Protein AF-A0A6J1KUR9-F1 (afdb_monomer)

InterPro domains:
  IPR001362 Glycoside hydrolase, family 32 [SM00640] (1-277)
  IPR013148 Glycosyl hydrolase family 32, N-terminal [PF00251] (2-159)
  IPR023296 Glycosyl hydrolase, five-bladed beta-propeller domain superfamily [G3DSA:2.115.10.20] (1-172)
  IPR023296 Glycosyl hydrolase, five-bladed beta-propeller domain superfamily [SSF75005] (2-160)
  IPR050551 Plant Fructan Metabolism Enzymes [PTHR31953] (1-226)

Sequence (310 aa):
MAYLYRSRDFLNWTKVEQPLHSVSNTGMWECPDFYPVSHFGRFGLDKSVMGNWFKHVLKVSLEMTRYEYYTLGKYYPMTDKYVPDNTSTDGWSGLRYDYDNFYASKSFYDPMKKRRVLWGWTNESDSVQDDVSKGWAGIQAIPRTVWLDPNGKQLLQWPVMELNRLRQKIVMMLNQKLVKGQNVEIKGITAAQADVEVIFSFSNLDNAEAFDPSWVDAQAVCSITVGLRSAITKNFASGIGITLCSKRNSIPSTTLKLSMRTTTRSNSPVQAPNLKGTLLETPTIDKASELKTFIFPGFFSMVSPNLRAS

pLDDT: mean 79.21, std 24.4, range [23.36, 98.75]

Nearest PDB structures (foldseek):
  2qqu-assembly1_A  TM=9.489E-01  e=7.803E-23  Arabidopsis thaliana
  1st8-assembly1_A  TM=9.441E-01  e=1.126E-21  Cichorium intybus
  2aez-assembly1_A  TM=9.631E-01  e=2.270E-20  Cichorium intybus
  3ugf-assembly2_B  TM=9.678E-01  e=3.204E-18  Pachysandra terminalis
  3ugh-assembly2_B  TM=9.692E-01  e=5.908E-18  Pachysandra terminalis

Secondary structure (DSSP, 8-state):
-B--EE-SSSSS-EE-SS-SB--TT---EEEEEEEEEESSTT-B--TT--SSSEEEEEEEEETTTTEEEEEEEEEETTTTEEEE-TTS--STTSB-S-SSS-EEEEEEEETTTTEEEEEEEE--SS-HHHHHHHT---EEPPPEEEEE-TTSSSEEEEE-GGGGGG--S-----S--PPTT------SS-TTS----B----S-STTSEEPPTT--BHHHHHHHHHHTSTTT--SSTT-EEEEESPPTT-S--EEEEE--EE----SS-------BS---------S------B----------TT----

Organism: Cucurbita maxima (NCBI:txid3661)

Radius of gyration: 22.06 Å; Cα contacts (8 Å, |Δi|>4): 466; chains: 1; bounding box: 51×55×66 Å

Solvent-accessible surface area (backbone atoms only — not comparable to full-atom values): 19861 Å² total; per-residue (Å²): 79,43,81,35,70,49,57,93,78,85,75,62,72,47,74,47,93,63,48,33,42,74,66,82,98,49,65,54,56,38,55,69,41,74,39,45,33,31,73,60,68,70,37,30,42,56,74,82,70,81,82,82,75,51,39,28,38,50,32,34,20,27,64,80,78,69,42,33,34,37,31,45,24,47,70,39,81,93,74,53,38,55,45,64,37,95,84,29,47,86,59,98,75,26,50,51,92,53,95,63,82,40,32,69,45,51,71,48,61,40,78,91,77,39,26,23,40,36,40,28,38,24,71,73,90,76,51,75,66,52,32,64,72,74,68,57,79,60,48,72,50,81,47,22,36,41,25,39,35,86,86,70,76,50,76,43,75,42,67,41,74,72,61,63,74,72,64,72,89,84,80,85,86,76,91,76,84,78,55,94,93,64,81,83,86,86,72,95,70,56,77,68,67,65,87,71,80,58,75,70,81,72,98,71,67,88,69,40,48,73,58,60,82,84,57,46,42,44,65,58,53,53,51,52,49,70,74,72,42,80,84,72,64,92,58,76,77,82,42,55,73,51,78,39,76,60,50,89,99,53,86,63,58,48,74,52,65,52,76,72,63,40,78,83,85,60,104,56,97,69,70,75,66,75,43,42,58,96,71,78,81,71,74,88,73,85,64,97,70,81,63,78,67,64,68,65,92,68,75,66,82,72,81,64,96,77,73,71,87,125

Foldseek 3Di:
DAWDWDDPVVPDIDTDPDGQDDDPPQADWAQWDKAWFALDDLFGDARPDDDDRTWMKIKTQGPVVRFIAIFIFHADPVVSYTDGDPLADDHPLGDGPDPDQWGSKDWDADPVVRFIKIKTKGWDPDDPVVCVVLVHIIDIDQIWTWHADNVRNDIDIDHDPVVVVVDDDDDDDPPDDDDPPDDDDDPDDPQLFDFDWDFDADPDCPQAAADDLVQQEVVVVVVCCVPPVPPDDPGPAPFDWDWGPDDPPDDDIDTDGDGDHDYDDDPDPPDSNHRSDPDDPDPDDPDDDGPPTDGDPDNNNDPDSPPDPD

Structure (mmCIF, N/CA/C/O backbone):
data_AF-A0A6J1KUR9-F1
#
_entry.id   AF-A0A6J1KUR9-F1
#
loop_
_atom_site.group_PDB
_atom_site.id
_atom_site.type_symbol
_atom_site.label_atom_id
_atom_site.label_alt_id
_atom_site.label_comp_id
_atom_site.label_asym_id
_atom_site.label_entity_id
_atom_site.label_seq_id
_atom_site.pdbx_PDB_ins_code
_atom_site.Cartn_x
_atom_site.Cartn_y
_atom_site.Cartn_z
_atom_site.occupancy
_atom_site.B_iso_or_equiv
_atom_site.auth_seq_id
_atom_site.auth_comp_id
_atom_site.auth_asym_id
_atom_site.auth_atom_id
_atom_site.pdbx_PDB_model_num
ATOM 1 N N . MET A 1 1 ? 15.841 -9.100 -7.100 1.00 92.31 1 MET A N 1
ATOM 2 C CA . MET A 1 1 ? 16.107 -8.119 -8.185 1.00 92.31 1 MET A CA 1
ATOM 3 C C . MET A 1 1 ? 14.942 -8.079 -9.164 1.00 92.31 1 MET A C 1
ATOM 5 O O . MET A 1 1 ? 14.232 -9.073 -9.257 1.00 92.31 1 MET A O 1
ATOM 9 N N . ALA A 1 2 ? 14.761 -6.977 -9.898 1.00 96.50 2 ALA A N 1
ATOM 10 C CA . ALA A 1 2 ? 13.709 -6.818 -10.904 1.00 96.50 2 ALA A CA 1
ATOM 11 C C . ALA A 1 2 ? 14.272 -6.992 -12.326 1.00 96.50 2 ALA A C 1
ATOM 13 O O . ALA A 1 2 ? 14.821 -6.057 -12.910 1.00 96.50 2 ALA A O 1
ATOM 14 N N . TYR A 1 3 ? 14.146 -8.198 -12.884 1.00 97.12 3 TYR A N 1
ATOM 15 C CA . TYR A 1 3 ? 14.537 -8.462 -14.271 1.00 97.12 3 TYR A CA 1
ATOM 16 C C . TYR A 1 3 ? 13.622 -7.729 -15.253 1.00 97.12 3 TYR A C 1
ATOM 18 O O . TYR A 1 3 ? 12.406 -7.710 -15.073 1.00 97.12 3 TYR A O 1
ATOM 26 N N . LEU A 1 4 ? 14.214 -7.171 -16.308 1.00 97.44 4 LEU A N 1
ATOM 27 C CA . LEU A 1 4 ? 13.495 -6.471 -17.363 1.00 97.44 4 LEU A CA 1
ATOM 28 C C . LEU A 1 4 ? 13.556 -7.266 -18.669 1.00 97.44 4 LEU A C 1
ATOM 30 O O . LEU A 1 4 ? 14.598 -7.810 -19.034 1.00 97.44 4 LEU A O 1
ATOM 34 N N . TYR A 1 5 ? 12.430 -7.311 -19.372 1.00 97.44 5 TYR A N 1
ATOM 35 C CA . TYR A 1 5 ? 12.300 -7.913 -20.693 1.00 97.44 5 TYR A CA 1
ATOM 36 C C . TYR A 1 5 ? 11.640 -6.912 -21.637 1.00 97.44 5 TYR A C 1
ATOM 38 O O . TYR A 1 5 ? 10.801 -6.114 -21.219 1.00 97.44 5 TYR A O 1
ATOM 46 N N . ARG A 1 6 ? 12.007 -6.973 -22.917 1.00 96.06 6 ARG A N 1
ATOM 47 C CA . ARG A 1 6 ? 11.415 -6.160 -23.983 1.00 96.06 6 ARG A CA 1
ATOM 48 C C . ARG A 1 6 ? 10.783 -7.059 -25.033 1.00 96.06 6 ARG A C 1
ATOM 50 O O . ARG A 1 6 ? 11.320 -8.118 -25.348 1.00 96.06 6 ARG A O 1
ATOM 57 N N . SER A 1 7 ? 9.684 -6.592 -25.605 1.00 97.56 7 SER A N 1
ATOM 58 C CA . SER A 1 7 ? 9.017 -7.221 -26.738 1.00 97.56 7 SER A CA 1
ATOM 59 C C . SER A 1 7 ? 8.292 -6.159 -27.562 1.00 97.56 7 SER A C 1
ATOM 61 O O . SER A 1 7 ? 7.832 -5.158 -27.012 1.00 97.56 7 SER A O 1
ATOM 63 N N . ARG A 1 8 ? 8.213 -6.361 -28.882 1.00 97.88 8 ARG A N 1
ATOM 64 C CA . ARG A 1 8 ? 7.415 -5.519 -29.794 1.00 97.88 8 ARG A CA 1
ATOM 65 C C . ARG A 1 8 ? 6.051 -6.129 -30.120 1.00 97.88 8 ARG A C 1
ATOM 67 O O . ARG A 1 8 ? 5.174 -5.405 -30.574 1.00 97.88 8 ARG A O 1
ATOM 74 N N . ASP A 1 9 ? 5.893 -7.433 -29.910 1.00 97.75 9 ASP A N 1
ATOM 75 C CA . ASP A 1 9 ? 4.716 -8.223 -30.289 1.00 97.75 9 ASP A CA 1
ATOM 76 C C . ASP A 1 9 ? 4.032 -8.900 -29.089 1.00 97.75 9 ASP A C 1
ATOM 78 O O . ASP A 1 9 ? 2.993 -9.531 -29.252 1.00 97.75 9 ASP A O 1
ATOM 82 N N . PHE A 1 10 ? 4.599 -8.753 -27.885 1.00 97.81 10 PHE A N 1
ATOM 83 C CA . PHE A 1 10 ? 4.153 -9.387 -26.642 1.00 97.81 10 PHE A CA 1
ATOM 84 C C . PHE A 1 10 ? 4.288 -10.926 -26.628 1.00 97.81 10 PHE A C 1
ATOM 86 O O . PHE A 1 10 ? 3.853 -11.576 -25.676 1.00 97.81 10 PHE A O 1
ATOM 93 N N . LEU A 1 11 ? 4.943 -11.508 -27.641 1.00 97.81 11 LEU A N 1
ATOM 94 C CA . LEU A 1 11 ? 5.174 -12.948 -27.802 1.00 97.81 11 LEU A CA 1
ATOM 95 C C . LEU A 1 11 ? 6.657 -13.293 -27.651 1.00 97.81 11 LEU A C 1
ATOM 97 O O . LEU A 1 11 ? 7.019 -14.171 -26.870 1.00 97.81 11 LEU A O 1
ATOM 101 N N . ASN A 1 12 ? 7.520 -12.577 -28.371 1.00 98.19 12 ASN A N 1
ATOM 102 C CA . ASN A 1 12 ? 8.961 -12.779 -28.357 1.00 98.19 12 ASN A CA 1
ATOM 103 C C . ASN A 1 12 ? 9.603 -11.788 -27.387 1.00 98.19 12 ASN A C 1
ATOM 105 O O . ASN A 1 12 ? 9.568 -10.574 -27.611 1.00 98.19 12 ASN A O 1
ATOM 109 N N . TRP A 1 13 ? 10.184 -12.304 -26.304 1.00 98.44 13 TRP A N 1
ATOM 110 C CA . TRP A 1 13 ? 10.746 -11.500 -25.221 1.00 98.44 13 TRP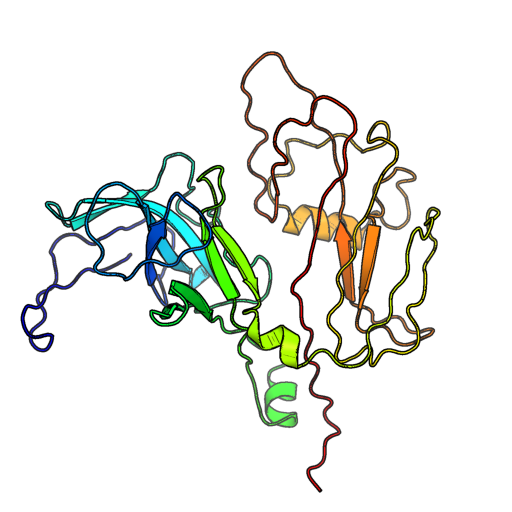 A CA 1
ATOM 111 C C . TRP A 1 13 ? 12.257 -11.668 -25.131 1.00 98.44 13 TRP A C 1
ATOM 113 O O . TRP A 1 13 ? 12.759 -12.770 -24.919 1.00 98.44 13 TRP A O 1
ATOM 123 N N . THR A 1 14 ? 12.982 -10.554 -25.207 1.00 98.19 14 THR A N 1
ATOM 124 C CA . THR A 1 14 ? 14.432 -10.526 -24.994 1.00 98.19 14 THR A CA 1
ATOM 125 C C . THR A 1 14 ? 14.726 -9.940 -23.624 1.00 98.19 14 THR A C 1
ATOM 127 O O . THR A 1 14 ? 14.267 -8.840 -23.296 1.00 98.19 14 THR A O 1
ATOM 130 N N . LYS A 1 15 ? 15.501 -10.669 -22.818 1.00 97.62 15 LYS A N 1
ATOM 131 C CA . LYS A 1 15 ? 15.981 -10.186 -21.522 1.00 97.62 15 LYS A CA 1
ATOM 132 C C . LYS A 1 15 ? 16.921 -8.997 -21.733 1.00 97.62 15 LYS A C 1
ATOM 134 O O . LYS A 1 15 ? 17.843 -9.077 -22.541 1.00 97.62 15 LYS A O 1
ATOM 139 N N . VAL A 1 16 ? 16.703 -7.914 -20.996 1.00 95.88 16 VAL A N 1
ATOM 140 C CA . VAL A 1 16 ? 17.644 -6.789 -20.940 1.00 95.88 16 VAL A CA 1
ATOM 141 C C . VAL A 1 16 ? 18.836 -7.193 -20.073 1.00 95.88 16 VAL A C 1
ATOM 143 O O . VAL A 1 16 ? 18.666 -7.854 -19.049 1.00 95.88 16 VAL A O 1
ATOM 146 N N . GLU A 1 17 ? 20.046 -6.824 -20.497 1.00 93.62 17 GLU A N 1
ATOM 147 C CA . GLU A 1 17 ? 21.286 -7.199 -19.806 1.00 93.62 17 GLU A CA 1
ATOM 148 C C . GLU A 1 17 ? 21.289 -6.730 -18.346 1.00 93.62 17 GLU A C 1
ATOM 150 O O . GLU A 1 17 ? 21.549 -7.515 -17.434 1.00 93.62 17 GLU A O 1
ATOM 155 N N . GLN A 1 18 ? 20.935 -5.463 -18.128 1.00 94.12 18 GLN A N 1
ATOM 156 C CA . GLN A 1 18 ? 20.817 -4.876 -16.801 1.00 94.12 18 GLN A CA 1
ATOM 157 C C . GLN A 1 18 ? 19.372 -4.990 -16.288 1.00 94.12 18 GLN A C 1
ATOM 159 O O . GLN A 1 18 ? 18.429 -4.744 -17.049 1.00 94.12 18 GLN A O 1
ATOM 164 N N . PRO A 1 19 ? 19.163 -5.356 -15.009 1.00 95.94 19 PRO A N 1
ATOM 165 C CA . PRO A 1 19 ? 17.837 -5.324 -14.406 1.00 95.94 19 PRO A CA 1
ATOM 166 C C . PRO A 1 19 ? 17.322 -3.882 -14.321 1.00 95.94 19 PRO A C 1
ATOM 168 O O . PRO A 1 19 ? 18.108 -2.939 -14.244 1.00 95.94 19 PRO A O 1
ATOM 171 N N . LEU A 1 20 ? 15.999 -3.717 -14.243 1.00 97.19 20 LEU A N 1
ATOM 172 C CA . LEU A 1 20 ? 15.383 -2.405 -14.011 1.00 97.19 20 LEU A CA 1
ATOM 173 C C . LEU A 1 20 ? 15.899 -1.784 -12.705 1.00 97.19 20 LEU A C 1
ATOM 175 O O . LEU A 1 20 ? 16.148 -0.579 -12.635 1.00 97.19 20 LEU A O 1
ATOM 179 N N . HIS A 1 21 ? 16.022 -2.627 -11.673 1.00 96.50 21 HIS A N 1
ATOM 180 C CA . HIS A 1 21 ? 16.542 -2.270 -10.359 1.00 96.50 21 HIS A CA 1
ATOM 181 C C . HIS A 1 21 ? 16.941 -3.507 -9.541 1.00 96.50 21 HIS A C 1
ATOM 183 O O . HIS A 1 21 ? 16.395 -4.604 -9.724 1.00 96.50 21 HIS A O 1
ATOM 189 N N . SER A 1 22 ? 17.871 -3.346 -8.600 1.00 94.88 22 SER A N 1
ATOM 190 C CA . SER A 1 22 ? 18.311 -4.422 -7.707 1.00 94.88 22 SER A CA 1
ATOM 191 C C . SER A 1 22 ? 18.944 -3.888 -6.428 1.00 94.88 22 SER A C 1
ATOM 193 O O . SER A 1 22 ? 19.681 -2.908 -6.477 1.00 94.88 22 SER A O 1
ATOM 195 N N . VAL A 1 23 ? 18.754 -4.612 -5.324 1.00 94.00 23 VAL A N 1
ATOM 196 C CA . VAL A 1 23 ? 19.415 -4.357 -4.037 1.00 94.00 23 VAL A CA 1
ATOM 197 C C . VAL A 1 23 ? 19.996 -5.664 -3.513 1.00 94.00 23 VAL A C 1
ATOM 199 O O . VAL A 1 23 ? 19.309 -6.690 -3.512 1.00 94.00 23 VAL A O 1
ATOM 202 N N . SER A 1 24 ? 21.254 -5.641 -3.075 1.00 93.06 24 SER A N 1
ATOM 203 C CA . SER A 1 24 ? 21.905 -6.798 -2.454 1.00 93.06 24 SER A CA 1
ATOM 204 C C . SER A 1 24 ? 21.268 -7.143 -1.103 1.00 93.06 24 SER A C 1
ATOM 206 O O . SER A 1 24 ? 20.607 -6.317 -0.483 1.00 93.06 24 SER A O 1
ATOM 208 N N . ASN A 1 25 ? 21.450 -8.381 -0.638 1.00 91.75 25 ASN A N 1
ATOM 209 C CA . ASN A 1 25 ? 21.022 -8.832 0.697 1.00 91.75 25 ASN A CA 1
ATOM 210 C C . ASN A 1 25 ? 19.512 -8.698 0.996 1.00 91.75 25 ASN A C 1
ATOM 212 O O . ASN A 1 25 ? 19.115 -8.649 2.154 1.00 91.75 25 ASN A O 1
ATOM 216 N N . THR A 1 26 ? 18.658 -8.656 -0.033 1.00 91.56 26 THR A N 1
ATOM 217 C CA . THR A 1 26 ? 17.190 -8.587 0.129 1.00 91.56 26 THR A CA 1
ATOM 218 C C . THR A 1 26 ? 16.465 -9.896 -0.191 1.00 91.56 26 THR A C 1
ATOM 220 O O . THR A 1 26 ? 15.244 -9.958 -0.067 1.00 91.56 26 THR A O 1
ATOM 223 N N . GLY A 1 27 ? 17.202 -10.943 -0.575 1.00 92.44 27 GLY A N 1
ATOM 224 C CA . GLY A 1 27 ? 16.636 -12.239 -0.946 1.00 92.44 27 GLY A CA 1
ATOM 225 C C . GLY A 1 27 ? 15.846 -12.204 -2.256 1.00 92.44 27 GLY A C 1
ATOM 226 O O . GLY A 1 27 ? 16.111 -11.393 -3.153 1.00 92.44 27 GLY A O 1
ATOM 227 N N . MET A 1 28 ? 14.882 -13.119 -2.379 1.00 94.94 28 MET A N 1
ATOM 228 C CA . MET A 1 28 ? 14.018 -13.209 -3.553 1.00 94.94 28 MET A CA 1
ATOM 229 C C . MET A 1 28 ? 12.993 -12.070 -3.571 1.00 94.94 28 MET A C 1
ATOM 231 O O . MET A 1 28 ? 12.376 -11.744 -2.556 1.00 94.94 28 MET A O 1
ATOM 235 N N . TRP A 1 29 ? 12.822 -11.466 -4.749 1.00 96.25 29 TRP A N 1
ATOM 236 C CA . TRP A 1 29 ? 11.786 -10.465 -4.998 1.00 96.25 29 TRP A CA 1
ATOM 237 C C . TRP A 1 29 ? 10.603 -11.148 -5.667 1.00 96.25 29 TRP A C 1
ATOM 239 O O . TRP A 1 29 ? 10.695 -11.578 -6.816 1.00 96.25 29 TRP A O 1
ATOM 249 N N . GLU A 1 30 ? 9.497 -11.224 -4.947 1.00 96.94 30 GLU A N 1
ATOM 250 C CA . GLU A 1 30 ? 8.235 -11.772 -5.413 1.00 96.94 30 GLU A CA 1
ATOM 251 C C . GLU A 1 30 ? 7.289 -10.654 -5.852 1.00 96.94 30 GLU A C 1
ATOM 253 O O . GLU A 1 30 ? 7.392 -9.501 -5.418 1.00 96.94 30 GLU A O 1
ATOM 258 N N . CYS A 1 31 ? 6.356 -11.009 -6.736 1.00 97.69 31 CYS A N 1
ATOM 259 C CA . CYS A 1 31 ? 5.244 -10.160 -7.164 1.00 97.69 31 CYS A CA 1
ATOM 260 C C . CYS A 1 31 ? 5.627 -8.687 -7.430 1.00 97.69 31 CYS A C 1
ATOM 262 O O . CYS A 1 31 ? 4.970 -7.795 -6.875 1.00 97.69 31 CYS A O 1
ATOM 264 N N . PRO A 1 32 ? 6.657 -8.401 -8.258 1.00 97.88 32 PRO A N 1
ATOM 265 C CA . PRO A 1 32 ? 7.027 -7.027 -8.549 1.00 97.88 32 PRO A CA 1
ATOM 266 C C . PRO A 1 32 ? 5.859 -6.285 -9.209 1.00 97.88 32 PRO A C 1
ATOM 268 O O . PRO A 1 32 ? 5.073 -6.856 -9.979 1.00 97.88 32 PRO A O 1
ATOM 271 N N . ASP A 1 33 ? 5.748 -4.998 -8.903 1.00 98.56 33 ASP A N 1
ATOM 272 C CA . ASP A 1 33 ? 4.856 -4.075 -9.591 1.00 98.56 33 ASP A CA 1
ATOM 273 C C . ASP A 1 33 ? 5.583 -2.756 -9.841 1.00 98.56 33 ASP A C 1
ATOM 275 O O . ASP A 1 33 ? 6.292 -2.243 -8.975 1.00 98.56 33 ASP A O 1
ATOM 279 N N . PHE A 1 34 ? 5.419 -2.228 -11.047 1.00 98.31 34 PHE A N 1
ATOM 280 C CA . PHE A 1 34 ? 6.066 -1.004 -11.489 1.00 98.31 34 PHE A CA 1
ATOM 281 C C . PHE A 1 34 ? 5.047 -0.127 -12.198 1.00 98.31 34 PHE A C 1
ATOM 283 O O . PHE A 1 34 ? 4.386 -0.580 -13.141 1.00 98.31 34 PHE A O 1
ATOM 290 N N . TYR A 1 35 ? 4.863 1.097 -11.710 1.00 98.19 35 TYR A N 1
ATOM 291 C CA . TYR A 1 35 ? 3.845 1.989 -12.249 1.00 98.19 35 TYR A CA 1
ATOM 292 C C . TYR A 1 35 ? 4.075 3.468 -11.911 1.00 98.19 35 TYR A C 1
ATOM 294 O O . TYR A 1 35 ? 4.709 3.782 -10.906 1.00 98.19 35 TYR A O 1
ATOM 302 N N . PRO A 1 36 ? 3.510 4.390 -12.705 1.00 97.88 36 PRO A N 1
ATOM 303 C CA . PRO A 1 36 ? 3.589 5.821 -12.443 1.00 97.88 36 PRO A CA 1
ATOM 304 C C . PRO A 1 36 ? 2.507 6.321 -11.469 1.00 97.88 36 PRO A C 1
ATOM 306 O O . PRO A 1 36 ? 1.389 5.797 -11.422 1.00 97.88 36 PRO A O 1
ATOM 309 N N . VAL A 1 37 ? 2.829 7.381 -10.722 1.00 97.38 37 VAL A N 1
ATOM 310 C CA . VAL A 1 37 ? 1.923 8.114 -9.820 1.00 97.38 37 VAL A CA 1
ATOM 311 C C . VAL A 1 37 ? 2.017 9.622 -10.038 1.00 97.38 37 VAL A C 1
ATOM 313 O O . VAL A 1 37 ? 3.106 10.196 -10.080 1.00 97.38 37 VAL A O 1
ATOM 316 N N . SER A 1 38 ? 0.858 10.267 -10.170 1.00 95.19 38 SER A N 1
ATOM 317 C CA . SER A 1 38 ? 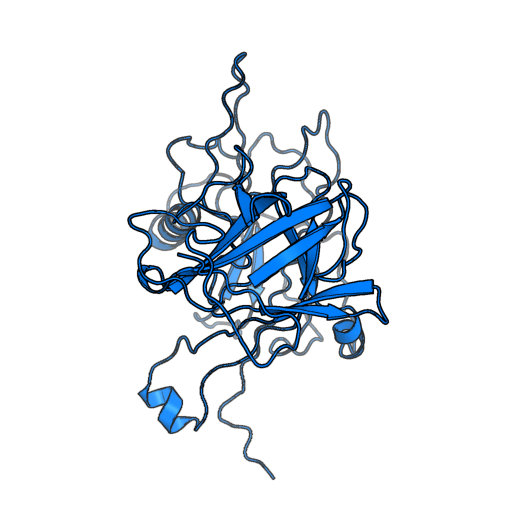0.749 11.714 -10.381 1.00 95.19 38 SER A CA 1
ATOM 318 C C . SER A 1 38 ? 1.253 12.498 -9.169 1.00 95.19 38 SER A C 1
ATOM 320 O O . SER A 1 38 ? 0.980 12.117 -8.033 1.00 95.19 38 SER A O 1
ATOM 322 N N . HIS A 1 39 ? 1.913 13.636 -9.405 1.00 92.44 39 HIS A N 1
ATOM 323 C CA . HIS A 1 39 ? 2.199 14.621 -8.352 1.00 92.44 39 HIS A CA 1
ATOM 324 C C . HIS A 1 39 ? 0.952 15.352 -7.845 1.00 92.44 39 HIS A C 1
ATOM 326 O O . HIS A 1 39 ? 0.987 15.973 -6.786 1.00 92.44 39 HIS A O 1
ATOM 332 N N . PHE A 1 40 ? -0.143 15.295 -8.603 1.00 86.50 40 PHE A N 1
ATOM 333 C CA . PHE A 1 40 ? -1.341 16.078 -8.346 1.00 86.50 40 PHE A CA 1
ATOM 334 C C . PHE A 1 40 ? -2.571 15.191 -8.193 1.00 86.50 40 PHE A C 1
ATOM 336 O O . PHE A 1 40 ? -2.868 14.343 -9.044 1.00 86.50 40 PHE A O 1
ATOM 343 N N . GLY A 1 41 ? -3.335 15.468 -7.137 1.00 87.94 41 GLY A N 1
ATOM 344 C CA . GLY A 1 41 ? -4.633 14.856 -6.883 1.00 87.94 41 GLY A CA 1
ATOM 345 C C . GLY A 1 41 ? -4.560 13.369 -6.535 1.00 87.94 41 GLY A C 1
ATOM 346 O O . GLY A 1 41 ? -3.530 12.843 -6.127 1.00 87.94 41 GLY A O 1
ATOM 347 N N . ARG A 1 42 ? -5.702 12.691 -6.684 1.00 92.38 42 ARG A N 1
ATOM 348 C CA . ARG A 1 42 ? -5.871 11.258 -6.378 1.00 92.38 42 ARG A CA 1
ATOM 349 C C . ARG A 1 42 ? -5.971 10.395 -7.640 1.00 92.38 42 ARG A C 1
ATOM 351 O O . ARG A 1 42 ? -6.534 9.304 -7.609 1.00 92.38 42 ARG A O 1
ATOM 358 N N . PHE A 1 43 ? -5.492 10.922 -8.765 1.00 91.25 43 PHE A N 1
ATOM 359 C CA . PHE A 1 43 ? -5.633 10.275 -10.062 1.00 91.25 43 PHE A CA 1
ATOM 360 C C . PHE A 1 43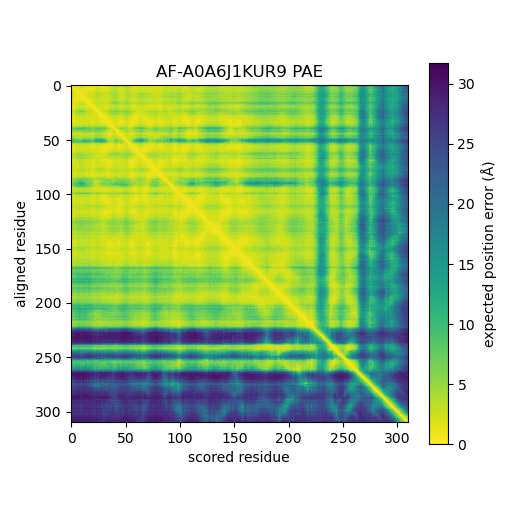 ? -4.607 9.158 -10.227 1.00 91.25 43 PHE A C 1
ATOM 362 O O . PHE A 1 43 ? -3.416 9.328 -9.959 1.00 91.25 43 PHE A O 1
ATOM 369 N N . GLY A 1 44 ? -5.085 8.018 -10.711 1.00 95.19 44 GLY A N 1
ATOM 370 C CA . GLY A 1 44 ? -4.229 6.962 -11.223 1.00 95.19 44 GLY A CA 1
ATOM 371 C C . GLY A 1 44 ? -3.730 7.323 -12.613 1.00 95.19 44 GLY A C 1
ATOM 372 O O . GLY A 1 44 ? -4.391 8.051 -13.352 1.00 95.19 44 GLY A O 1
ATOM 373 N N . LEU A 1 45 ? -2.574 6.780 -12.968 1.00 96.81 45 LEU A N 1
ATOM 374 C CA . LEU A 1 45 ? -2.006 6.897 -14.301 1.00 96.81 45 LEU A CA 1
ATOM 375 C C . LEU A 1 45 ? -1.887 5.510 -14.931 1.00 96.81 45 LEU A C 1
ATOM 377 O O . LEU A 1 45 ? -1.607 4.527 -14.230 1.00 96.81 45 LEU A O 1
ATOM 381 N N . ASP A 1 46 ? -2.081 5.448 -16.247 1.00 96.62 46 ASP A N 1
ATOM 382 C CA . ASP A 1 46 ? -1.781 4.253 -17.030 1.00 96.62 46 ASP A CA 1
ATOM 383 C C . ASP A 1 46 ? -0.280 3.924 -16.953 1.00 96.62 46 ASP A C 1
ATOM 385 O O . ASP A 1 46 ? 0.548 4.825 -16.813 1.00 96.62 46 ASP A O 1
ATOM 389 N N . LYS A 1 47 ? 0.089 2.639 -17.029 1.00 94.31 47 LYS A N 1
ATOM 390 C CA . LYS A 1 47 ? 1.499 2.224 -16.946 1.00 94.31 47 LYS A CA 1
ATOM 391 C C . LYS A 1 47 ? 2.338 2.732 -18.121 1.00 94.31 47 LYS A C 1
ATOM 393 O O . LYS A 1 47 ? 3.544 2.869 -17.955 1.00 94.31 47 LYS A O 1
ATOM 398 N N . SER A 1 48 ? 1.726 3.021 -19.269 1.00 93.00 48 SER A N 1
ATOM 399 C CA . SER A 1 48 ? 2.415 3.500 -20.467 1.00 93.00 48 SER A CA 1
ATOM 400 C C . SER A 1 48 ? 2.508 5.024 -20.560 1.00 93.00 48 SER A C 1
ATOM 402 O O . SER A 1 48 ? 2.890 5.536 -21.614 1.00 93.00 48 SER A O 1
ATOM 404 N N . VAL A 1 49 ? 2.111 5.777 -19.522 1.00 93.25 49 VAL A N 1
ATOM 405 C CA . VAL A 1 49 ? 2.222 7.239 -19.577 1.00 93.25 49 VAL A CA 1
ATOM 406 C C . VAL A 1 49 ? 3.692 7.652 -19.686 1.00 93.25 49 VAL A C 1
ATOM 408 O O . VAL A 1 49 ? 4.565 7.112 -19.011 1.00 93.25 49 VAL A O 1
ATOM 411 N N . MET A 1 50 ? 3.962 8.629 -20.546 1.00 83.38 50 MET A N 1
ATOM 412 C CA . MET A 1 50 ? 5.297 9.176 -20.771 1.00 83.38 50 MET A CA 1
ATOM 413 C C . MET A 1 50 ? 5.316 10.652 -20.380 1.00 83.38 50 MET A C 1
ATOM 415 O O . MET A 1 50 ? 4.326 11.363 -20.554 1.00 83.38 50 MET A O 1
ATOM 419 N N . GLY A 1 51 ? 6.441 11.122 -19.845 1.00 83.50 51 GLY A N 1
ATOM 420 C CA . GLY A 1 51 ? 6.621 12.510 -19.427 1.00 83.50 51 GLY A CA 1
ATOM 421 C C . GLY A 1 51 ? 7.381 12.637 -18.111 1.00 83.50 51 GLY A C 1
ATOM 422 O O . GLY A 1 51 ? 7.916 11.664 -17.590 1.00 83.50 51 GLY A O 1
ATOM 423 N N . ASN A 1 52 ? 7.423 13.862 -17.582 1.00 78.69 52 ASN A N 1
ATOM 424 C CA . ASN A 1 52 ? 8.226 14.210 -16.404 1.00 78.69 52 ASN A CA 1
ATOM 425 C C . ASN A 1 52 ? 7.391 14.648 -15.186 1.00 78.69 52 ASN A C 1
ATOM 427 O O . ASN A 1 52 ? 7.960 15.007 -14.162 1.00 78.69 52 ASN A O 1
ATOM 431 N N . TRP A 1 53 ? 6.058 14.639 -15.285 1.00 85.19 53 TRP A N 1
ATOM 432 C CA . TRP A 1 53 ? 5.144 15.195 -14.272 1.00 85.19 53 TRP A CA 1
ATOM 433 C C . TRP A 1 53 ? 4.599 14.147 -13.286 1.00 85.19 53 TRP A C 1
ATOM 435 O O . TRP A 1 53 ? 3.521 14.316 -12.715 1.00 85.19 53 TRP A O 1
ATOM 445 N N . PHE A 1 54 ? 5.327 13.049 -13.093 1.00 93.25 54 PHE A N 1
ATOM 446 C CA . PHE A 1 54 ? 4.954 11.940 -12.217 1.00 93.25 54 PHE A CA 1
ATOM 447 C C . PHE A 1 54 ? 6.196 11.236 -11.659 1.00 93.25 54 PHE A C 1
ATOM 449 O O . PHE A 1 54 ? 7.277 11.291 -12.250 1.00 93.25 54 PHE A O 1
ATOM 456 N N . LYS A 1 55 ? 6.022 10.535 -10.535 1.00 95.88 55 LYS A N 1
ATOM 457 C CA . LYS A 1 55 ? 7.012 9.583 -10.009 1.00 95.88 55 LYS A CA 1
ATOM 458 C C . LYS A 1 55 ? 6.678 8.171 -10.463 1.00 95.88 55 LYS A C 1
ATOM 460 O O . LYS A 1 55 ? 5.581 7.910 -10.949 1.00 95.88 55 LYS A O 1
ATOM 465 N N . HIS A 1 56 ? 7.618 7.259 -10.273 1.00 97.81 56 HIS A N 1
ATOM 466 C CA . HIS A 1 56 ? 7.399 5.828 -10.414 1.00 97.81 56 HIS A CA 1
ATOM 467 C C . HIS A 1 56 ? 7.445 5.165 -9.049 1.00 97.81 56 HIS A C 1
ATOM 469 O O . HIS A 1 56 ? 8.207 5.568 -8.172 1.00 97.81 56 HIS A O 1
ATOM 475 N N . VAL A 1 57 ? 6.621 4.140 -8.905 1.00 98.19 57 VAL A N 1
ATOM 476 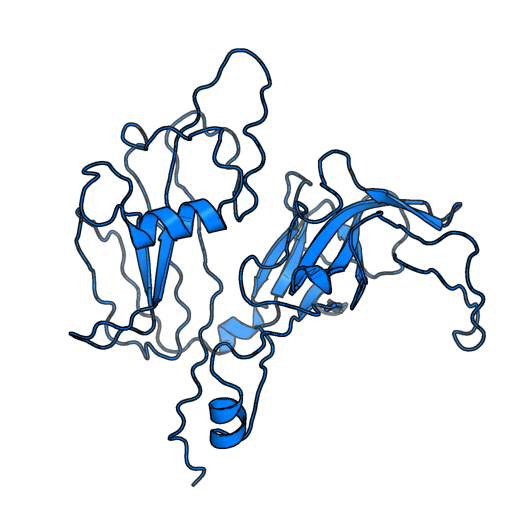C CA . VAL A 1 57 ? 6.612 3.230 -7.775 1.00 98.19 57 VAL A CA 1
ATOM 477 C C . VAL A 1 57 ? 7.226 1.928 -8.246 1.00 98.19 57 VAL A C 1
ATOM 479 O O . VAL A 1 57 ? 6.761 1.361 -9.237 1.00 98.19 57 VAL A O 1
ATOM 482 N N . LEU A 1 58 ? 8.232 1.442 -7.527 1.00 98.00 58 LEU A N 1
ATOM 483 C CA . LEU A 1 58 ? 8.687 0.063 -7.635 1.00 98.00 58 LEU A CA 1
ATOM 484 C C . LEU A 1 58 ? 8.323 -0.657 -6.344 1.00 98.00 58 LEU A C 1
ATOM 486 O O . LEU A 1 58 ? 8.884 -0.357 -5.292 1.00 98.00 58 LEU A O 1
ATOM 490 N N . LYS A 1 59 ? 7.392 -1.603 -6.433 1.00 98.00 59 LYS A N 1
ATOM 491 C CA . LYS A 1 59 ? 6.980 -2.457 -5.321 1.00 98.00 59 LYS A CA 1
ATOM 492 C C . LYS A 1 59 ? 7.487 -3.876 -5.512 1.00 98.00 59 LYS A C 1
ATOM 494 O O . LYS A 1 59 ? 7.453 -4.404 -6.622 1.00 98.00 59 LYS A O 1
ATOM 499 N N . VAL A 1 60 ? 7.885 -4.505 -4.411 1.00 96.94 60 VAL A N 1
ATOM 500 C CA . VAL A 1 60 ? 8.280 -5.912 -4.326 1.00 96.94 60 VAL A CA 1
ATOM 501 C C . VAL A 1 60 ? 7.752 -6.539 -3.040 1.00 96.94 60 VAL A C 1
ATOM 503 O O . VAL A 1 60 ? 7.633 -5.875 -2.012 1.00 96.94 60 VAL A O 1
ATOM 506 N N . SER A 1 61 ? 7.430 -7.824 -3.090 1.00 96.50 61 SER A N 1
ATOM 507 C CA . SER A 1 61 ? 7.217 -8.652 -1.903 1.00 96.50 61 SER A CA 1
ATOM 508 C C . SER A 1 61 ? 8.527 -9.375 -1.602 1.00 96.50 61 SER A C 1
ATOM 510 O O . SER A 1 61 ? 9.092 -10.006 -2.491 1.00 96.50 61 SER A O 1
ATOM 512 N N . LEU A 1 62 ? 9.070 -9.224 -0.394 1.00 93.44 62 LEU A N 1
ATOM 513 C CA . LEU A 1 62 ? 10.337 -9.860 -0.032 1.00 93.44 62 LEU A CA 1
ATOM 514 C C . LEU A 1 62 ? 10.051 -11.186 0.659 1.00 93.44 62 LEU A C 1
ATOM 516 O O . LEU A 1 62 ? 9.378 -11.222 1.691 1.00 93.44 62 LEU A O 1
ATOM 520 N N . GLU A 1 63 ? 10.551 -12.272 0.079 1.00 91.25 63 GLU A N 1
ATOM 521 C CA . GLU A 1 63 ? 10.345 -13.637 0.582 1.00 91.25 63 GLU A CA 1
ATOM 522 C C . GLU A 1 63 ? 10.865 -13.766 2.023 1.00 91.25 63 GLU A C 1
ATOM 524 O O . GLU A 1 63 ? 10.144 -14.227 2.904 1.00 91.25 63 GLU A O 1
ATOM 529 N N . MET A 1 64 ? 12.062 -13.232 2.288 1.00 90.31 64 MET A N 1
ATOM 530 C CA . MET A 1 64 ? 12.745 -13.370 3.577 1.00 90.31 64 MET A CA 1
ATOM 531 C C . MET A 1 64 ? 12.008 -12.727 4.753 1.00 90.31 64 MET A C 1
ATOM 533 O O . MET A 1 64 ? 12.071 -13.238 5.867 1.00 90.31 64 MET A O 1
ATOM 537 N N . THR A 1 65 ? 11.365 -11.576 4.540 1.00 90.38 65 THR A N 1
ATOM 538 C CA . THR A 1 65 ? 10.699 -10.843 5.629 1.00 90.38 65 THR A CA 1
ATOM 539 C C . THR A 1 65 ? 9.199 -11.087 5.674 1.00 90.38 65 THR A C 1
ATOM 541 O O . THR A 1 65 ? 8.566 -10.683 6.644 1.00 90.38 65 THR A O 1
ATOM 544 N N . ARG A 1 66 ? 8.627 -11.710 4.632 1.00 91.88 66 ARG A N 1
ATOM 545 C CA . ARG A 1 66 ? 7.175 -11.870 4.448 1.00 91.88 66 ARG A CA 1
ATOM 546 C C . ARG A 1 66 ? 6.400 -10.549 4.509 1.00 91.88 66 ARG A C 1
ATOM 548 O O . ARG A 1 66 ? 5.204 -10.535 4.766 1.00 91.88 66 ARG A O 1
ATOM 555 N N . TYR A 1 67 ? 7.074 -9.447 4.182 1.00 92.75 67 TYR A N 1
ATOM 556 C CA . TYR A 1 67 ? 6.466 -8.137 3.983 1.00 92.75 67 TYR A CA 1
ATOM 557 C C . TYR A 1 67 ? 6.672 -7.647 2.557 1.00 92.75 67 TYR A C 1
ATOM 559 O O . TYR A 1 67 ? 7.540 -8.108 1.810 1.00 92.75 67 TYR A O 1
ATOM 567 N N . GLU A 1 68 ? 5.886 -6.649 2.193 1.00 93.25 68 GLU A N 1
ATOM 568 C CA . GLU A 1 68 ? 6.024 -5.946 0.935 1.00 93.25 68 GLU A CA 1
ATOM 569 C C . GLU A 1 68 ? 6.462 -4.508 1.127 1.00 93.25 68 GLU A C 1
ATOM 571 O O . GLU A 1 68 ? 6.047 -3.818 2.056 1.00 93.25 68 GLU A O 1
ATOM 576 N N . TYR A 1 69 ? 7.313 -4.072 0.209 1.00 95.75 69 TYR A N 1
ATOM 577 C CA . TYR A 1 69 ? 7.955 -2.777 0.254 1.00 95.75 69 TYR A CA 1
ATOM 578 C C . TYR A 1 69 ? 7.804 -2.098 -1.086 1.00 95.75 69 TYR A C 1
ATOM 580 O O . TYR A 1 69 ? 7.828 -2.749 -2.133 1.00 95.75 69 TYR A O 1
ATOM 588 N N . TYR A 1 70 ? 7.706 -0.782 -1.056 1.00 97.31 70 TYR A N 1
ATOM 589 C CA . TYR A 1 70 ? 7.810 0.021 -2.252 1.00 97.31 70 TYR A CA 1
ATOM 590 C C . TYR A 1 70 ? 8.810 1.148 -2.057 1.00 97.31 70 TYR A C 1
ATOM 592 O O . TYR A 1 70 ? 9.035 1.640 -0.950 1.00 97.31 70 TYR A O 1
ATOM 600 N N . THR A 1 71 ? 9.384 1.570 -3.175 1.00 97.69 71 THR A N 1
ATOM 601 C CA . THR A 1 71 ? 10.119 2.821 -3.264 1.00 97.69 71 THR A CA 1
ATOM 602 C C . THR A 1 71 ? 9.443 3.766 -4.241 1.00 97.69 71 THR A C 1
ATOM 604 O O . THR A 1 71 ? 8.733 3.337 -5.155 1.00 97.69 71 THR A O 1
ATOM 607 N N . LEU A 1 72 ? 9.658 5.060 -4.021 1.00 97.56 72 LEU A N 1
ATOM 608 C CA . LEU A 1 72 ? 9.336 6.120 -4.967 1.00 97.56 72 LEU A CA 1
ATOM 609 C C . LEU A 1 72 ? 10.615 6.563 -5.662 1.00 97.56 72 LEU A C 1
ATOM 611 O O . LEU A 1 72 ? 11.660 6.647 -5.022 1.00 97.56 72 LEU A O 1
ATOM 615 N N . GLY A 1 73 ? 10.531 6.864 -6.952 1.00 96.44 73 GLY A N 1
ATOM 616 C CA . GLY A 1 73 ? 11.695 7.287 -7.713 1.00 96.44 73 GLY A CA 1
ATOM 617 C C . GLY A 1 73 ? 11.374 7.720 -9.130 1.00 96.44 73 GLY A C 1
ATOM 618 O O . GLY A 1 73 ? 10.221 7.967 -9.499 1.00 96.44 73 GLY A O 1
ATOM 619 N N . LYS A 1 74 ? 12.417 7.784 -9.955 1.00 96.12 74 LYS A N 1
ATOM 620 C CA . LYS A 1 74 ? 12.325 8.172 -11.361 1.00 96.12 74 LYS A CA 1
ATOM 621 C C . LYS A 1 74 ? 12.784 7.042 -12.270 1.00 96.12 74 LYS A C 1
ATOM 623 O O . LYS A 1 74 ? 13.828 6.431 -12.055 1.00 96.12 74 LYS A O 1
ATOM 628 N N . TYR A 1 75 ? 11.998 6.794 -13.308 1.00 95.88 75 TYR A N 1
ATOM 629 C CA . TYR A 1 75 ? 12.356 5.915 -14.412 1.00 95.88 75 TYR A CA 1
ATOM 630 C C . TYR A 1 75 ? 12.954 6.729 -15.555 1.00 95.88 75 TYR A C 1
ATOM 632 O O . TYR A 1 75 ? 12.465 7.815 -15.874 1.00 95.88 75 TYR A O 1
ATOM 640 N N . TYR A 1 76 ? 13.994 6.189 -16.180 1.00 93.88 76 TYR A N 1
ATOM 641 C CA . TYR A 1 76 ? 14.669 6.769 -17.332 1.00 93.88 76 TYR A CA 1
ATOM 642 C C . TYR A 1 76 ? 14.513 5.823 -18.530 1.00 93.88 76 TYR A C 1
ATOM 644 O O . TYR A 1 76 ? 15.317 4.902 -18.674 1.00 93.88 76 TYR A O 1
ATOM 652 N N . PRO A 1 77 ? 13.514 6.040 -19.409 1.00 91.25 77 PRO A N 1
ATOM 653 C CA . PRO A 1 77 ? 13.208 5.120 -20.511 1.00 91.25 77 PRO A CA 1
ATOM 654 C C . PRO A 1 77 ? 14.372 4.907 -21.489 1.00 91.25 77 PRO A C 1
ATOM 656 O O . PRO A 1 77 ? 14.533 3.833 -22.052 1.00 91.25 77 PRO A O 1
ATOM 659 N N . MET A 1 78 ? 15.225 5.919 -21.670 1.00 91.00 78 MET A N 1
ATOM 660 C CA . MET A 1 78 ? 16.368 5.860 -22.591 1.00 91.00 78 MET A CA 1
ATOM 661 C C . MET A 1 78 ? 17.449 4.877 -22.129 1.00 91.00 78 MET A C 1
ATOM 663 O O . MET A 1 78 ? 18.178 4.338 -22.955 1.00 91.00 78 MET A O 1
ATOM 667 N N . THR A 1 79 ? 17.562 4.651 -20.819 1.00 92.69 79 THR A N 1
ATOM 668 C CA . THR A 1 79 ? 18.566 3.763 -20.216 1.00 92.69 79 THR A CA 1
ATOM 669 C C . THR A 1 79 ? 17.948 2.562 -19.509 1.00 92.69 79 THR A C 1
ATOM 671 O O . THR A 1 79 ? 18.681 1.753 -18.950 1.00 92.69 79 THR A O 1
ATOM 674 N N . ASP A 1 80 ? 16.618 2.440 -19.523 1.00 93.31 80 ASP A N 1
ATOM 675 C CA . ASP A 1 80 ? 15.855 1.412 -18.812 1.00 93.31 80 ASP A CA 1
ATOM 676 C C . ASP A 1 80 ? 16.198 1.273 -17.326 1.00 93.31 80 ASP A C 1
ATOM 678 O O . ASP A 1 80 ? 16.165 0.192 -16.741 1.00 93.31 80 ASP A O 1
ATOM 682 N N . LYS A 1 81 ? 16.492 2.410 -16.693 1.00 94.50 81 LYS A N 1
ATOM 683 C CA . LYS A 1 81 ? 16.923 2.453 -15.300 1.00 94.50 81 LYS A CA 1
ATOM 684 C C . LYS A 1 81 ? 15.875 3.104 -14.417 1.00 94.50 81 LYS A C 1
ATOM 686 O O . LYS A 1 81 ? 15.410 4.208 -14.706 1.00 94.50 81 LYS A O 1
ATOM 691 N N . TYR A 1 82 ? 15.552 2.453 -13.307 1.00 96.44 82 TYR A N 1
ATOM 692 C CA . TYR A 1 82 ? 14.840 3.074 -12.199 1.00 96.44 82 TYR A CA 1
ATOM 693 C C . TYR A 1 82 ? 15.835 3.520 -11.123 1.00 96.44 82 TYR A C 1
ATOM 695 O O . TYR A 1 82 ? 16.790 2.815 -10.807 1.00 96.44 82 TYR A O 1
ATOM 703 N N . VAL A 1 83 ? 15.629 4.720 -10.586 1.00 96.62 83 VAL A N 1
ATOM 704 C CA . VAL A 1 83 ? 16.445 5.294 -9.513 1.00 96.62 83 VAL A CA 1
ATOM 705 C C . VAL A 1 83 ? 15.501 5.730 -8.390 1.00 96.62 83 VAL A C 1
ATOM 707 O O . VAL A 1 83 ? 14.733 6.673 -8.614 1.00 96.62 83 VAL A O 1
ATOM 710 N N . PRO A 1 84 ? 15.527 5.065 -7.218 1.00 96.88 84 PRO A N 1
ATOM 711 C CA . PRO A 1 84 ? 14.794 5.508 -6.036 1.00 96.88 84 PRO A CA 1
ATOM 712 C C . PRO A 1 84 ? 15.195 6.925 -5.611 1.00 96.88 84 PRO A C 1
ATOM 714 O O . PRO A 1 84 ? 16.352 7.328 -5.752 1.00 96.88 84 PRO A O 1
ATOM 717 N N . ASP A 1 85 ? 14.248 7.667 -5.049 1.00 95.56 85 ASP A N 1
ATOM 718 C CA . ASP A 1 85 ? 14.510 8.946 -4.401 1.00 95.56 85 ASP A CA 1
ATOM 719 C C . ASP A 1 85 ? 15.370 8.742 -3.146 1.00 95.56 85 ASP A C 1
ATOM 721 O O . ASP A 1 85 ? 15.245 7.742 -2.440 1.00 95.56 85 ASP A O 1
ATOM 725 N N . ASN A 1 86 ? 16.195 9.732 -2.801 1.00 90.25 86 ASN A N 1
ATOM 726 C CA . ASN A 1 86 ? 17.037 9.688 -1.598 1.00 90.25 86 ASN A CA 1
ATOM 727 C C . ASN A 1 86 ? 16.238 9.593 -0.282 1.00 90.25 86 ASN A C 1
ATOM 729 O O . ASN A 1 86 ? 16.769 9.145 0.730 1.00 90.25 86 ASN A O 1
ATOM 733 N N . THR A 1 87 ? 14.969 10.005 -0.292 1.00 86.00 87 THR A N 1
ATOM 734 C CA . THR A 1 87 ? 14.033 9.889 0.834 1.00 86.00 87 THR A CA 1
ATOM 735 C C . THR A 1 87 ? 13.336 8.532 0.901 1.00 86.00 87 THR A C 1
ATOM 737 O O . THR A 1 87 ? 12.615 8.271 1.861 1.00 86.00 87 THR A O 1
ATOM 740 N N . SER A 1 88 ? 13.529 7.667 -0.095 1.00 87.25 88 SER A N 1
ATOM 741 C CA . SER A 1 88 ? 12.871 6.374 -0.198 1.00 87.25 88 SER A CA 1
ATOM 742 C C . SER A 1 88 ? 13.869 5.257 0.086 1.00 87.25 88 SER A C 1
ATOM 744 O O . SER A 1 88 ? 14.592 4.813 -0.802 1.00 87.25 88 SER A O 1
ATOM 746 N N . THR A 1 89 ? 13.902 4.777 1.330 1.00 87.69 89 THR A N 1
ATOM 747 C CA . THR A 1 89 ? 14.830 3.709 1.710 1.00 87.69 89 THR A CA 1
ATOM 748 C C . THR A 1 89 ? 14.556 2.423 0.939 1.00 87.69 89 THR A C 1
ATOM 750 O O . THR A 1 89 ? 13.428 1.940 0.871 1.00 87.69 89 THR A O 1
ATOM 753 N N . ASP A 1 90 ? 15.619 1.862 0.383 1.00 83.12 90 ASP A N 1
ATOM 754 C CA . ASP A 1 90 ? 15.576 0.729 -0.523 1.00 83.12 90 ASP A CA 1
ATOM 755 C C . ASP A 1 90 ? 16.091 -0.523 0.202 1.00 83.12 90 ASP A C 1
ATOM 757 O O . ASP A 1 90 ? 17.277 -0.636 0.512 1.00 83.12 90 ASP A O 1
ATOM 761 N N . GLY A 1 91 ? 15.178 -1.419 0.586 1.00 83.12 91 GLY A N 1
ATOM 762 C CA . GLY A 1 91 ? 15.472 -2.589 1.420 1.00 83.12 91 GLY A CA 1
ATOM 763 C C . GLY A 1 91 ? 14.466 -2.789 2.559 1.00 83.12 91 GLY A C 1
ATOM 764 O O . GLY A 1 91 ? 13.335 -2.315 2.503 1.00 83.12 91 GLY A O 1
ATOM 765 N N . TRP A 1 92 ? 14.871 -3.497 3.619 1.00 82.19 92 TRP A N 1
ATOM 766 C CA . TRP A 1 92 ? 13.968 -3.958 4.695 1.00 82.19 92 TRP A CA 1
ATOM 767 C C . TRP A 1 92 ? 13.372 -2.849 5.570 1.00 82.19 92 TRP A C 1
ATOM 769 O O . TRP A 1 92 ? 12.441 -3.091 6.341 1.00 82.19 92 TRP A O 1
ATOM 779 N N . SER A 1 93 ? 13.926 -1.644 5.481 1.00 81.88 93 SER A N 1
ATOM 780 C CA . SER A 1 93 ? 13.439 -0.434 6.142 1.00 81.88 93 SER A CA 1
ATOM 781 C C . SER A 1 93 ? 12.658 0.490 5.207 1.00 81.88 93 SER A C 1
ATOM 783 O O . SER A 1 93 ? 12.400 1.630 5.577 1.00 81.88 93 SER A O 1
ATOM 785 N N . GLY A 1 94 ? 12.316 0.025 4.002 1.00 86.50 94 GLY A N 1
ATOM 786 C CA . GLY A 1 94 ? 11.492 0.773 3.061 1.00 86.50 94 GLY A CA 1
ATOM 787 C C . GLY A 1 94 ? 10.044 0.939 3.522 1.00 86.50 94 GLY A C 1
ATOM 788 O O . GLY A 1 94 ? 9.594 0.331 4.500 1.00 86.50 94 GLY A O 1
ATOM 789 N N . LEU A 1 95 ? 9.307 1.763 2.782 1.00 92.50 95 LEU A N 1
ATOM 790 C CA . LEU A 1 95 ? 7.878 1.975 2.992 1.00 92.50 95 LEU A CA 1
ATOM 791 C C . LEU A 1 95 ? 7.093 0.722 2.610 1.00 92.50 95 LEU A C 1
ATOM 793 O O . LEU A 1 95 ? 7.467 0.020 1.674 1.00 92.50 95 LEU A O 1
ATOM 797 N N . ARG A 1 96 ? 5.985 0.467 3.307 1.00 94.38 96 ARG A N 1
ATOM 798 C CA . ARG A 1 96 ? 5.084 -0.662 3.041 1.00 94.38 96 ARG A CA 1
ATOM 799 C C . ARG A 1 96 ? 3.694 -0.152 2.686 1.00 94.38 96 ARG A C 1
ATOM 801 O O . ARG A 1 96 ? 3.304 0.924 3.138 1.00 94.38 96 ARG A O 1
ATOM 808 N N . TYR A 1 97 ? 2.938 -0.907 1.888 1.00 95.12 97 TYR A N 1
ATOM 809 C CA . TYR A 1 97 ? 1.507 -0.613 1.725 1.00 95.12 97 TYR A CA 1
ATOM 810 C C . TYR A 1 97 ? 0.733 -0.917 3.000 1.00 95.12 97 TYR A C 1
ATOM 812 O O . TYR A 1 97 ? -0.170 -0.175 3.372 1.00 95.12 97 TYR A O 1
ATOM 820 N N . ASP A 1 98 ? 1.094 -1.983 3.690 1.00 94.12 98 ASP A N 1
ATOM 821 C CA . ASP A 1 98 ? 0.485 -2.332 4.957 1.00 94.12 98 ASP A CA 1
ATOM 822 C C . ASP A 1 98 ? 1.573 -2.748 5.942 1.00 94.12 98 ASP A C 1
ATOM 824 O O . ASP A 1 98 ? 2.615 -3.283 5.552 1.00 94.12 98 ASP A O 1
ATOM 828 N N . TYR A 1 99 ? 1.343 -2.444 7.213 1.00 90.25 99 TYR A N 1
ATOM 829 C CA . TYR A 1 99 ? 2.259 -2.781 8.299 1.00 90.25 99 TYR A CA 1
ATOM 830 C C . TYR A 1 99 ? 1.784 -4.012 9.085 1.00 90.25 99 TYR A C 1
ATOM 832 O O . TYR A 1 99 ? 2.420 -4.367 10.075 1.00 90.25 99 TYR A O 1
ATOM 840 N N . ASP A 1 100 ? 0.708 -4.657 8.631 1.00 86.56 100 ASP A N 1
ATOM 841 C CA . ASP A 1 100 ? 0.164 -5.908 9.159 1.00 86.56 100 ASP A CA 1
ATOM 842 C C . ASP A 1 100 ? 0.215 -7.027 8.089 1.00 86.56 100 ASP A C 1
ATOM 844 O O . ASP A 1 100 ? 1.029 -6.988 7.161 1.00 86.56 100 ASP A O 1
ATOM 848 N N . ASN A 1 101 ? -0.633 -8.046 8.225 1.00 91.00 101 ASN A N 1
ATOM 849 C CA . ASN A 1 101 ? -0.763 -9.178 7.317 1.00 91.00 101 ASN A CA 1
ATOM 850 C C . ASN A 1 101 ? -1.318 -8.766 5.937 1.00 91.00 101 ASN A C 1
ATOM 852 O O . ASN A 1 101 ? -2.529 -8.726 5.684 1.00 91.00 101 ASN A O 1
ATOM 856 N N . PHE A 1 102 ? -0.393 -8.459 5.033 1.00 95.62 102 PHE A N 1
ATOM 857 C CA . PHE A 1 102 ? -0.662 -8.074 3.656 1.00 95.62 102 PHE A CA 1
ATOM 858 C C . PHE A 1 102 ? 0.545 -8.435 2.790 1.00 95.62 102 PHE A C 1
ATOM 860 O O . PHE A 1 102 ? 1.670 -7.994 3.045 1.00 95.62 102 PHE A O 1
ATOM 867 N N . TYR A 1 103 ? 0.320 -9.253 1.770 1.00 97.00 103 TYR A N 1
ATOM 868 C CA . TYR A 1 103 ? 1.379 -9.786 0.932 1.00 97.00 103 TYR A CA 1
ATOM 869 C C . TYR A 1 103 ? 0.949 -9.939 -0.526 1.00 97.00 103 TYR A C 1
ATOM 871 O O . TYR A 1 103 ? -0.228 -9.849 -0.885 1.00 97.00 103 TYR A O 1
ATOM 879 N N . ALA A 1 104 ? 1.940 -10.191 -1.387 1.00 97.62 104 ALA A N 1
ATOM 880 C CA . ALA A 1 104 ? 1.768 -10.433 -2.817 1.00 97.62 104 ALA A CA 1
ATOM 881 C C . ALA A 1 104 ? 0.910 -9.374 -3.541 1.00 97.62 104 ALA A C 1
ATOM 883 O O . ALA A 1 104 ? 0.286 -9.669 -4.562 1.00 97.62 104 ALA A O 1
ATOM 884 N N . SER A 1 105 ? 0.895 -8.125 -3.053 1.00 98.38 105 SER A N 1
ATOM 885 C CA . SER A 1 105 ? 0.021 -7.101 -3.620 1.00 98.38 105 SER A CA 1
ATOM 886 C C . SER A 1 105 ? 0.309 -6.782 -5.083 1.00 98.38 105 SER A C 1
ATOM 888 O O . SER A 1 105 ? 1.445 -6.889 -5.571 1.00 98.38 105 SER A O 1
ATOM 890 N N . LYS A 1 106 ? -0.734 -6.360 -5.794 1.00 98.69 106 LYS A N 1
ATOM 891 C CA . LYS A 1 106 ? -0.660 -5.975 -7.200 1.00 98.69 106 LYS A CA 1
ATOM 892 C C . LYS A 1 106 ? -1.673 -4.889 -7.506 1.00 98.69 106 LYS A C 1
ATOM 894 O O . LYS A 1 106 ? -2.809 -4.933 -7.035 1.00 98.69 106 LYS A O 1
ATOM 899 N N . SER A 1 107 ? -1.262 -3.924 -8.322 1.00 98.69 107 SER A N 1
ATOM 900 C CA . SER A 1 107 ? -2.124 -2.827 -8.731 1.00 98.69 107 SER A CA 1
ATOM 901 C C . SER A 1 107 ? -2.465 -2.857 -10.218 1.00 98.69 107 SER A C 1
ATOM 903 O O . SER A 1 107 ? -1.696 -3.327 -11.065 1.00 98.69 107 SER A O 1
ATOM 905 N N . PHE A 1 108 ? -3.611 -2.273 -10.548 1.00 98.62 108 PHE A N 1
ATOM 906 C CA . PHE A 1 108 ? -4.009 -1.981 -11.920 1.00 98.62 108 PHE A CA 1
ATOM 907 C C . PHE A 1 108 ? -4.580 -0.565 -12.024 1.00 98.62 108 PHE A C 1
ATOM 909 O O . PHE A 1 108 ? -4.994 0.038 -11.030 1.00 98.62 108 PHE A O 1
ATOM 916 N N . TYR A 1 109 ? -4.565 -0.017 -13.237 1.00 98.50 109 TYR A N 1
ATOM 917 C CA . TYR A 1 109 ? -5.197 1.261 -13.538 1.00 98.50 109 TYR A CA 1
ATOM 918 C C . TYR A 1 109 ? -6.646 1.023 -13.977 1.00 98.50 109 TYR A C 1
ATOM 920 O O . TYR A 1 109 ? -6.894 0.231 -14.880 1.00 98.50 109 TYR A O 1
ATOM 928 N N . ASP A 1 110 ? -7.592 1.694 -13.324 1.00 98.19 110 ASP A N 1
ATOM 929 C CA . ASP A 1 110 ? -9.003 1.760 -13.704 1.00 98.19 110 ASP A CA 1
ATOM 930 C C . ASP A 1 110 ? -9.197 3.005 -14.591 1.00 98.19 110 ASP A C 1
ATOM 932 O O . ASP A 1 110 ? -9.249 4.122 -14.056 1.00 98.19 110 ASP A O 1
ATOM 936 N N . PRO A 1 111 ? -9.287 2.855 -15.929 1.00 97.25 111 PRO A N 1
ATOM 937 C CA . PRO A 1 111 ? -9.412 3.989 -16.843 1.00 97.25 111 PRO A CA 1
ATOM 938 C C . PRO A 1 111 ? -10.777 4.676 -16.751 1.00 97.25 111 PRO A C 1
ATOM 940 O O . PRO A 1 111 ? -10.875 5.872 -17.021 1.00 97.25 111 PRO A O 1
ATOM 943 N N . MET A 1 112 ? -11.819 3.953 -16.325 1.00 97.25 112 MET A N 1
ATOM 944 C CA . MET A 1 112 ? -13.174 4.494 -16.211 1.00 97.25 112 MET A CA 1
ATOM 945 C C . MET A 1 112 ? -13.274 5.477 -15.048 1.00 97.25 112 MET A C 1
ATOM 947 O O . MET A 1 112 ? -13.899 6.527 -15.177 1.00 97.25 112 MET A O 1
ATOM 951 N N . LYS A 1 113 ? -12.632 5.159 -13.916 1.00 97.06 113 LYS A N 1
ATOM 952 C CA . LYS A 1 113 ? -12.598 6.038 -12.733 1.00 97.06 113 LYS A CA 1
ATOM 953 C C . LYS A 1 113 ? -11.295 6.816 -12.569 1.00 97.06 113 LYS A C 1
ATOM 955 O O . LYS A 1 113 ? -11.149 7.536 -11.584 1.00 97.06 113 LYS A O 1
ATOM 960 N N . LYS A 1 114 ? -10.361 6.682 -13.516 1.00 97.12 114 LYS A N 1
ATOM 961 C CA . LYS A 1 114 ? -9.051 7.354 -13.535 1.00 97.12 114 LYS A CA 1
ATOM 962 C C . LYS A 1 114 ? -8.299 7.210 -12.210 1.00 97.12 114 LYS A C 1
ATOM 964 O O . LYS A 1 114 ? -7.792 8.183 -11.652 1.00 97.12 114 LYS A O 1
ATOM 969 N N . ARG A 1 115 ? -8.245 5.989 -11.680 1.00 97.50 115 ARG A N 1
ATOM 970 C CA . ARG A 1 115 ? -7.637 5.679 -10.376 1.00 97.50 115 ARG A CA 1
ATOM 971 C C . ARG A 1 115 ? -6.786 4.424 -10.450 1.00 97.50 115 ARG A C 1
ATOM 973 O O . ARG A 1 115 ? -7.006 3.573 -11.305 1.00 97.50 115 ARG A O 1
ATOM 980 N N . ARG A 1 116 ? -5.820 4.290 -9.547 1.00 98.50 116 ARG A N 1
ATOM 981 C CA . ARG A 1 116 ? -5.067 3.047 -9.382 1.00 98.50 116 ARG A CA 1
ATOM 982 C C . ARG A 1 116 ? -5.659 2.259 -8.230 1.00 98.50 116 ARG A C 1
ATOM 984 O O . ARG A 1 116 ? -5.818 2.811 -7.146 1.00 98.50 116 ARG A O 1
ATOM 991 N N . VAL A 1 117 ? -5.983 0.998 -8.477 1.00 98.62 117 VAL A N 1
ATOM 992 C CA . VAL A 1 117 ? -6.565 0.092 -7.487 1.00 98.62 117 VAL A CA 1
ATOM 993 C C . VAL A 1 117 ? -5.520 -0.944 -7.103 1.00 98.62 117 VAL A C 1
ATOM 995 O O . VAL A 1 117 ? -4.925 -1.572 -7.977 1.00 98.62 117 VAL A O 1
ATOM 998 N N . LEU A 1 118 ? -5.296 -1.099 -5.803 1.00 98.75 118 LEU A N 1
ATOM 999 C CA . LEU A 1 118 ? -4.397 -2.060 -5.184 1.00 98.75 118 LEU A CA 1
ATOM 1000 C C . LEU A 1 118 ? -5.209 -3.214 -4.593 1.00 98.75 118 LEU A C 1
ATOM 1002 O O . LEU A 1 118 ? -6.162 -2.985 -3.845 1.00 98.75 118 LEU A O 1
ATOM 1006 N N . TRP A 1 119 ? -4.788 -4.430 -4.917 1.00 98.69 119 TRP A N 1
ATOM 1007 C CA . TRP A 1 119 ? -5.200 -5.672 -4.273 1.00 98.69 119 TRP A CA 1
ATOM 1008 C C . TRP A 1 119 ? -4.042 -6.228 -3.455 1.00 98.69 119 TRP A C 1
ATOM 1010 O O . TRP A 1 119 ? -2.887 -6.032 -3.834 1.00 98.69 119 TRP A O 1
ATOM 1020 N N . GLY A 1 120 ? -4.347 -6.951 -2.383 1.00 97.62 120 GLY A N 1
ATOM 1021 C CA . GLY A 1 120 ? -3.353 -7.677 -1.603 1.00 97.62 120 GLY A CA 1
ATOM 1022 C C . GLY A 1 120 ? -3.968 -8.869 -0.894 1.00 97.62 120 GLY A C 1
ATOM 1023 O O . GLY A 1 120 ? -5.141 -8.851 -0.513 1.00 97.62 120 GLY A O 1
ATOM 1024 N N . TRP A 1 121 ? -3.159 -9.911 -0.763 1.00 97.81 121 TRP A N 1
ATOM 1025 C CA . TRP A 1 121 ? -3.522 -11.147 -0.098 1.00 97.81 121 TRP A CA 1
ATOM 1026 C C . TRP A 1 121 ? -3.204 -11.040 1.391 1.00 97.81 121 TRP A C 1
ATOM 1028 O O . TRP A 1 121 ? -2.119 -10.606 1.767 1.00 97.81 121 TRP A O 1
ATOM 1038 N N . THR A 1 122 ? -4.147 -11.458 2.222 1.00 95.50 122 THR A N 1
ATOM 1039 C CA . THR A 1 122 ? -3.966 -11.634 3.661 1.00 95.50 122 THR A CA 1
ATOM 1040 C C . THR A 1 122 ? -4.083 -13.129 3.918 1.00 95.50 122 THR A C 1
ATOM 1042 O O . THR A 1 122 ? -5.129 -13.727 3.642 1.00 95.50 122 THR A O 1
ATOM 1045 N N . ASN A 1 123 ? -2.987 -13.751 4.354 1.00 93.44 123 ASN A N 1
ATOM 1046 C CA . ASN A 1 123 ? -3.006 -15.168 4.700 1.00 93.44 123 ASN A CA 1
ATOM 1047 C C . ASN A 1 123 ? -3.645 -15.365 6.077 1.00 93.44 123 ASN A C 1
ATOM 1049 O O . ASN A 1 123 ? -3.976 -14.406 6.769 1.00 93.44 123 ASN A O 1
ATOM 1053 N N . GLU A 1 124 ? -3.841 -16.610 6.474 1.00 93.50 124 GLU A N 1
ATOM 1054 C CA . GLU A 1 124 ? -4.457 -16.899 7.761 1.00 93.50 124 GLU A CA 1
ATOM 1055 C C . GLU A 1 124 ? -3.483 -16.642 8.919 1.00 93.50 124 GLU A C 1
ATOM 1057 O O . GLU A 1 124 ? -2.264 -16.780 8.777 1.00 93.50 124 GLU A O 1
ATOM 1062 N N . SER A 1 125 ? -4.041 -16.250 10.064 1.00 92.44 125 SER A N 1
ATOM 1063 C CA . SER A 1 125 ? -3.309 -16.085 11.328 1.00 92.44 125 SER A CA 1
ATOM 1064 C C . SER A 1 125 ? -3.677 -17.164 12.358 1.00 92.44 125 SER A C 1
ATOM 1066 O O . SER A 1 125 ? -3.234 -17.082 13.505 1.00 92.44 125 SER A O 1
ATOM 1068 N N . ASP A 1 126 ? -4.516 -18.136 11.983 1.00 91.50 126 ASP A N 1
ATOM 1069 C CA . ASP A 1 126 ? -4.807 -19.341 12.764 1.00 91.50 126 ASP A CA 1
ATOM 1070 C C . ASP A 1 126 ? -3.891 -20.507 12.339 1.00 91.50 126 ASP A C 1
ATOM 1072 O O . ASP A 1 126 ? -2.829 -20.296 11.743 1.00 91.50 126 ASP A O 1
ATOM 1076 N N . SER A 1 127 ? -4.212 -21.735 12.757 1.00 95.62 127 SER A N 1
ATOM 1077 C CA . SER A 1 127 ? -3.376 -22.897 12.459 1.00 95.62 127 SER A CA 1
ATOM 1078 C C . SER A 1 127 ? -3.766 -23.572 11.143 1.00 95.62 127 SER A C 1
ATOM 1080 O O . SER A 1 127 ? -4.924 -23.585 10.745 1.00 95.62 127 SER A O 1
ATOM 1082 N N . VAL A 1 128 ? -2.818 -24.283 10.527 1.00 96.25 128 VAL A N 1
ATOM 1083 C CA . VAL A 1 128 ? -3.091 -25.118 9.339 1.00 96.25 128 VAL A CA 1
ATOM 1084 C C . VAL A 1 128 ? -4.177 -26.171 9.611 1.00 96.25 128 VAL A C 1
ATOM 1086 O O . VAL A 1 128 ? -4.918 -26.562 8.712 1.00 96.25 128 VAL A O 1
ATOM 1089 N N . GLN A 1 129 ? -4.305 -26.641 10.855 1.00 97.75 129 GLN A N 1
ATOM 1090 C CA . GLN A 1 129 ? -5.379 -27.563 11.224 1.00 97.75 129 GLN A CA 1
ATOM 1091 C C . GLN A 1 129 ? -6.748 -26.870 11.190 1.00 97.75 129 GLN A C 1
ATOM 1093 O O . GLN A 1 129 ? -7.732 -27.491 10.783 1.00 97.75 129 GLN A O 1
ATOM 1098 N N . ASP A 1 130 ? -6.807 -25.597 11.588 1.00 97.31 130 ASP A N 1
ATOM 1099 C CA . ASP A 1 130 ? -8.017 -24.782 11.495 1.00 97.31 130 ASP A CA 1
ATOM 1100 C C . ASP A 1 130 ? -8.374 -24.508 10.033 1.00 97.31 130 ASP A C 1
ATOM 1102 O O . ASP A 1 130 ? -9.543 -24.640 9.680 1.00 97.31 130 ASP A O 1
ATOM 1106 N N . ASP A 1 131 ? -7.385 -24.258 9.166 1.00 96.88 131 ASP A N 1
ATOM 1107 C CA . ASP A 1 131 ? -7.581 -24.147 7.712 1.00 96.88 131 ASP A CA 1
ATOM 1108 C C . ASP A 1 131 ? -8.259 -25.386 7.122 1.00 96.88 131 ASP A C 1
ATOM 1110 O O . ASP A 1 131 ? -9.261 -25.289 6.407 1.00 96.88 131 ASP A O 1
ATOM 1114 N N . VAL A 1 132 ? -7.744 -26.573 7.457 1.00 96.94 132 VAL A N 1
ATOM 1115 C CA . VAL A 1 132 ? -8.313 -27.850 7.002 1.00 96.94 132 VAL A CA 1
ATOM 1116 C C . VAL A 1 132 ? -9.716 -28.057 7.575 1.00 96.94 132 VAL A C 1
ATOM 1118 O O . VAL A 1 132 ? -10.616 -28.491 6.860 1.00 96.94 132 VAL A O 1
ATOM 1121 N N . SER A 1 133 ? -9.915 -27.730 8.853 1.00 97.81 133 SER A N 1
ATOM 1122 C CA . SER A 1 133 ? -11.193 -27.885 9.552 1.00 97.81 133 SER A CA 1
ATOM 1123 C C . SER A 1 133 ? -12.285 -26.964 8.992 1.00 97.81 133 SER A C 1
ATOM 1125 O O . SER A 1 133 ? -13.410 -27.410 8.757 1.00 97.81 133 SER A O 1
ATOM 1127 N N . LYS A 1 134 ? -11.961 -25.686 8.742 1.00 97.00 134 LYS A N 1
ATOM 1128 C CA . LYS A 1 134 ? -12.889 -24.691 8.180 1.00 97.00 134 LYS A CA 1
ATOM 1129 C C . LYS A 1 134 ? -13.072 -24.843 6.666 1.00 97.00 134 LYS A C 1
ATOM 1131 O O . LYS A 1 134 ? -14.081 -24.380 6.138 1.00 97.00 134 LYS A O 1
ATOM 1136 N N . GLY A 1 135 ? -12.143 -25.517 5.979 1.00 97.50 135 GLY A N 1
ATOM 1137 C CA . GLY A 1 135 ? -12.242 -25.910 4.569 1.00 97.50 135 GLY A CA 1
ATOM 1138 C C . GLY A 1 135 ? -11.834 -24.834 3.556 1.00 97.50 135 GLY A C 1
ATOM 1139 O O . GLY A 1 135 ? -12.092 -24.991 2.364 1.00 97.50 135 GLY A O 1
ATOM 1140 N N . TRP A 1 136 ? -11.224 -23.738 4.004 1.00 97.44 136 TRP A N 1
ATOM 1141 C CA . TRP A 1 136 ? -10.743 -22.641 3.160 1.00 97.44 136 TRP A CA 1
ATOM 1142 C C . TRP A 1 136 ? -9.594 -21.907 3.862 1.00 97.44 136 TRP A C 1
ATOM 1144 O O . TRP A 1 136 ? -9.490 -21.970 5.082 1.00 97.44 136 TRP A O 1
ATOM 1154 N N . ALA A 1 137 ? -8.744 -21.209 3.105 1.00 96.88 137 ALA A N 1
ATOM 1155 C CA . ALA A 1 137 ? -7.663 -20.389 3.649 1.00 96.88 137 ALA A CA 1
ATOM 1156 C C . ALA A 1 137 ? -7.308 -19.243 2.694 1.00 96.88 137 ALA A C 1
ATOM 1158 O O . ALA A 1 137 ? -7.257 -19.428 1.474 1.00 96.88 137 ALA A O 1
ATOM 1159 N N . GLY A 1 138 ? -7.009 -18.077 3.261 1.00 96.06 138 GLY A N 1
ATOM 1160 C CA . GLY A 1 138 ? -6.595 -16.878 2.554 1.00 96.06 138 GLY A CA 1
ATOM 1161 C C . GLY A 1 138 ? -7.772 -16.020 2.102 1.00 96.06 138 GLY A C 1
ATOM 1162 O O . GLY A 1 138 ? -8.738 -16.497 1.504 1.00 96.06 138 GLY A O 1
ATOM 1163 N N . ILE A 1 139 ? -7.641 -14.711 2.313 1.00 97.00 139 ILE A N 1
ATOM 1164 C CA . ILE A 1 139 ? -8.594 -13.706 1.835 1.00 97.00 139 ILE A CA 1
ATOM 1165 C C . ILE A 1 139 ? -7.886 -12.620 1.027 1.00 97.00 139 ILE A C 1
ATOM 1167 O O . ILE A 1 139 ? -6.677 -12.409 1.129 1.00 97.00 139 ILE A O 1
ATOM 1171 N N . GLN A 1 140 ? -8.652 -11.896 0.218 1.00 97.62 140 GLN A N 1
ATOM 1172 C CA . GLN A 1 140 ? -8.194 -10.631 -0.345 1.00 97.62 140 GLN A CA 1
ATOM 1173 C C . GLN A 1 140 ? -8.609 -9.491 0.579 1.00 97.62 140 GLN A C 1
ATOM 1175 O O . GLN A 1 140 ? -9.773 -9.397 0.974 1.00 97.62 140 GLN A O 1
ATOM 1180 N N . ALA A 1 141 ? -7.671 -8.597 0.879 1.00 94.88 141 ALA A N 1
ATOM 1181 C CA . ALA A 1 141 ? -7.996 -7.333 1.514 1.00 94.88 141 ALA A CA 1
ATOM 1182 C C . ALA A 1 141 ? -8.941 -6.519 0.614 1.00 94.88 141 ALA A C 1
ATOM 1184 O O . ALA A 1 141 ? -8.906 -6.625 -0.616 1.00 94.88 141 ALA A O 1
ATOM 1185 N N . ILE A 1 142 ? -9.768 -5.664 1.223 1.00 96.38 142 ILE A N 1
ATOM 1186 C CA . ILE A 1 142 ? -10.645 -4.770 0.460 1.00 96.38 142 ILE A CA 1
ATOM 1187 C C . ILE A 1 142 ? -9.784 -3.912 -0.479 1.00 96.38 142 ILE A C 1
ATOM 1189 O O . ILE A 1 142 ? -8.839 -3.272 -0.003 1.00 96.38 142 ILE A O 1
ATOM 1193 N N . PRO A 1 143 ? -10.114 -3.840 -1.783 1.00 97.88 143 PRO A N 1
ATOM 1194 C CA . PRO A 1 143 ? -9.334 -3.068 -2.736 1.00 97.88 143 PRO A CA 1
ATOM 1195 C C . PRO A 1 143 ? -9.209 -1.603 -2.324 1.00 97.88 143 PRO A C 1
ATOM 1197 O O . PRO A 1 143 ? -10.182 -0.970 -1.895 1.00 97.88 143 PRO A O 1
ATOM 1200 N N . ARG A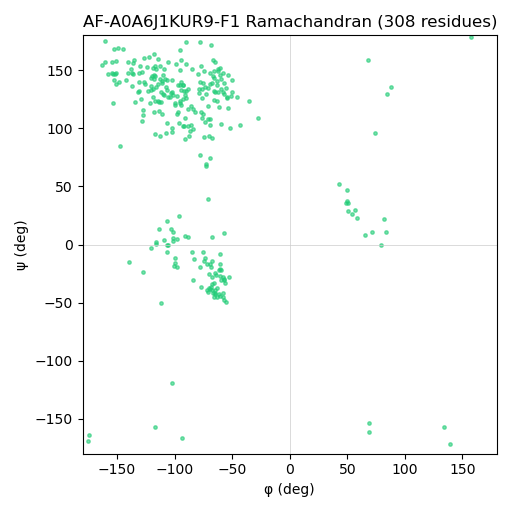 1 144 ? -8.012 -1.042 -2.498 1.00 97.94 144 ARG A N 1
ATOM 1201 C CA . ARG A 1 144 ? -7.698 0.337 -2.104 1.00 97.94 144 ARG A CA 1
ATOM 1202 C C . ARG A 1 144 ? -7.356 1.172 -3.327 1.00 97.94 144 ARG A C 1
ATOM 1204 O O . ARG A 1 144 ? -6.595 0.744 -4.186 1.00 97.94 144 ARG A O 1
ATOM 1211 N N . THR A 1 145 ? -7.897 2.378 -3.415 1.00 97.94 145 THR A N 1
ATOM 1212 C CA . THR A 1 145 ? -7.357 3.410 -4.301 1.00 97.94 145 THR A CA 1
ATOM 1213 C C . THR A 1 145 ? -6.036 3.903 -3.732 1.00 97.94 145 THR A C 1
ATOM 1215 O O . THR A 1 145 ? -5.971 4.169 -2.534 1.00 97.94 145 THR A O 1
ATOM 1218 N N . VAL A 1 146 ? -5.011 4.043 -4.573 1.00 98.00 146 VAL A N 1
ATOM 1219 C CA . VAL A 1 146 ? -3.671 4.483 -4.157 1.00 98.00 146 VAL A CA 1
ATOM 1220 C C . VAL A 1 146 ? -3.200 5.685 -4.969 1.00 98.00 146 VAL A C 1
ATOM 1222 O O . VAL A 1 146 ? -3.412 5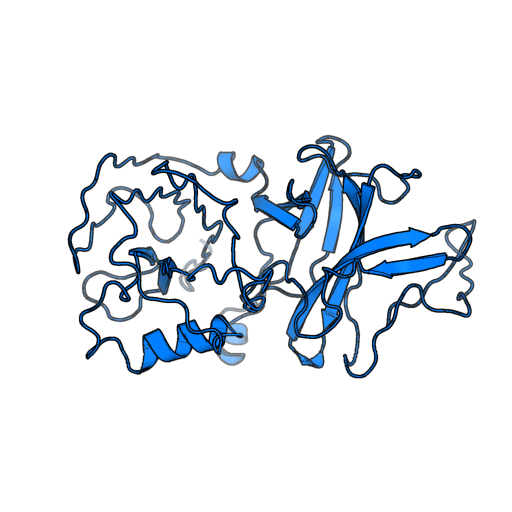.742 -6.183 1.00 98.00 146 VAL A O 1
ATOM 1225 N N . TRP A 1 147 ? -2.575 6.654 -4.304 1.00 97.50 147 TRP A N 1
ATOM 1226 C CA . TRP A 1 147 ? -2.049 7.870 -4.932 1.00 97.50 147 TRP A CA 1
ATOM 1227 C C . TRP A 1 147 ? -0.865 8.434 -4.138 1.00 97.50 147 TRP A C 1
ATOM 1229 O O . TRP A 1 147 ? -0.591 7.990 -3.027 1.00 97.50 147 TRP A O 1
ATOM 1239 N N . LEU A 1 148 ? -0.136 9.389 -4.714 1.00 96.38 148 LEU A N 1
ATOM 1240 C CA . LEU A 1 148 ? 1.014 10.012 -4.061 1.00 96.38 148 LEU A CA 1
ATOM 1241 C C . LEU A 1 148 ? 0.555 11.015 -2.994 1.00 96.38 148 LEU A C 1
ATOM 1243 O O . LEU A 1 148 ? -0.326 11.835 -3.252 1.00 96.38 148 LEU A O 1
ATOM 1247 N N . ASP A 1 149 ? 1.157 10.964 -1.807 1.00 94.56 149 ASP A N 1
ATOM 1248 C CA . ASP A 1 149 ? 0.972 12.008 -0.799 1.00 94.56 149 ASP A CA 1
ATOM 1249 C C . ASP A 1 149 ? 1.427 13.374 -1.354 1.00 94.56 149 ASP A C 1
ATOM 1251 O O . ASP A 1 149 ? 2.436 13.421 -2.063 1.00 94.56 149 ASP A O 1
ATOM 1255 N N . PRO A 1 150 ? 0.746 14.495 -1.045 1.00 91.38 150 PRO A N 1
ATOM 1256 C CA . PRO A 1 150 ? 1.180 15.826 -1.475 1.00 91.38 150 PRO A CA 1
ATOM 1257 C C . PRO A 1 150 ? 2.634 16.179 -1.120 1.00 91.38 150 PRO A C 1
ATOM 1259 O O . PRO A 1 150 ? 3.261 16.954 -1.841 1.00 91.38 150 PRO A O 1
ATOM 1262 N N . ASN A 1 151 ? 3.198 15.608 -0.048 1.00 90.94 151 ASN A N 1
ATOM 1263 C CA . ASN A 1 151 ? 4.607 15.782 0.319 1.00 90.94 151 ASN A CA 1
ATOM 1264 C C . ASN A 1 151 ? 5.579 15.006 -0.596 1.00 90.94 151 ASN A C 1
ATOM 1266 O O . ASN A 1 151 ? 6.790 15.223 -0.545 1.00 90.94 151 ASN A O 1
ATOM 1270 N N . GLY A 1 152 ? 5.065 14.101 -1.432 1.00 91.81 152 GLY A N 1
ATOM 1271 C CA . GLY A 1 152 ? 5.814 13.317 -2.404 1.00 91.81 152 GLY A CA 1
ATOM 1272 C C . GLY A 1 152 ? 6.713 12.228 -1.817 1.00 91.81 152 GLY A C 1
ATOM 1273 O O . GLY A 1 152 ? 7.532 11.689 -2.562 1.00 91.81 152 GLY A O 1
ATOM 1274 N N . LYS A 1 153 ? 6.607 11.917 -0.521 1.00 92.69 153 LYS A N 1
ATOM 1275 C CA . LYS A 1 153 ? 7.478 10.967 0.190 1.00 92.69 153 LYS A CA 1
ATOM 1276 C C . LYS A 1 153 ? 6.855 9.587 0.395 1.00 92.69 153 LYS A C 1
ATOM 1278 O O . LYS A 1 153 ? 7.596 8.648 0.647 1.00 92.69 153 LYS A O 1
ATOM 1283 N N . GLN A 1 154 ? 5.534 9.448 0.286 1.00 94.44 154 GLN A N 1
ATOM 1284 C CA . GLN A 1 154 ? 4.833 8.178 0.500 1.00 94.44 154 GLN A CA 1
ATOM 1285 C C . GLN A 1 154 ? 3.566 8.069 -0.349 1.00 94.44 154 GLN A C 1
ATOM 1287 O O . GLN A 1 154 ? 3.110 9.045 -0.943 1.00 94.44 154 GLN A O 1
ATOM 1292 N N . LEU A 1 155 ? 2.980 6.876 -0.390 1.00 96.25 155 LEU A N 1
ATOM 1293 C CA . LEU A 1 155 ? 1.682 6.630 -1.006 1.00 96.25 155 LEU A CA 1
ATOM 1294 C C . LEU A 1 155 ? 0.574 6.684 0.048 1.00 96.25 155 LEU A C 1
ATOM 1296 O O . LEU A 1 155 ? 0.695 6.122 1.135 1.00 96.25 155 LEU A O 1
ATOM 1300 N N . LEU A 1 156 ? -0.525 7.337 -0.307 1.00 96.25 156 LEU A N 1
ATOM 1301 C CA . LEU A 1 156 ? -1.778 7.315 0.431 1.00 96.25 156 LEU A CA 1
ATOM 1302 C C . LEU A 1 156 ? -2.704 6.254 -0.152 1.00 96.25 156 LEU A C 1
ATOM 1304 O O . LEU A 1 156 ? -2.664 5.954 -1.348 1.00 96.25 156 LEU A O 1
ATOM 1308 N N . GLN A 1 157 ? -3.543 5.691 0.712 1.00 96.25 157 GLN A N 1
ATOM 1309 C CA . GLN A 1 157 ? -4.457 4.612 0.366 1.00 96.25 157 GLN A CA 1
ATOM 1310 C C . GLN A 1 157 ? -5.831 4.857 0.975 1.00 96.25 157 GLN A C 1
ATOM 1312 O O . GLN A 1 157 ? -5.954 5.417 2.063 1.00 96.25 157 GLN A O 1
ATOM 1317 N N . TRP A 1 158 ? -6.869 4.409 0.276 1.00 96.19 158 TRP A N 1
ATOM 1318 C CA . TRP A 1 158 ? -8.251 4.497 0.738 1.00 96.19 158 TRP A CA 1
ATOM 1319 C C . TRP A 1 158 ? -9.085 3.358 0.172 1.00 96.19 158 TRP A C 1
ATOM 1321 O O . TRP A 1 158 ? -8.934 3.097 -1.022 1.00 96.19 158 TRP A O 1
ATOM 1331 N N . PRO A 1 159 ? -9.984 2.704 0.929 1.00 96.06 159 PRO A N 1
ATOM 1332 C CA . PRO A 1 159 ? -10.906 1.732 0.351 1.00 96.06 159 PRO A CA 1
ATOM 1333 C C . PRO A 1 159 ? -11.631 2.301 -0.866 1.00 96.06 159 PRO A C 1
ATOM 1335 O O . PRO A 1 159 ? -11.988 3.481 -0.908 1.00 96.06 159 PRO A O 1
ATOM 1338 N N . VAL A 1 160 ? -11.836 1.476 -1.889 1.00 96.25 160 VAL A N 1
ATOM 1339 C CA . VAL A 1 160 ? -12.603 1.898 -3.065 1.00 96.25 160 VAL A CA 1
ATOM 1340 C C . VAL A 1 160 ? -13.984 2.409 -2.643 1.00 96.25 160 VAL A C 1
ATOM 1342 O O . VAL A 1 160 ? -14.665 1.793 -1.826 1.00 96.25 160 VAL A O 1
ATOM 1345 N N . MET A 1 161 ? -14.411 3.545 -3.203 1.00 95.25 161 MET A N 1
ATOM 1346 C CA . MET A 1 161 ? -15.652 4.214 -2.784 1.00 95.25 161 MET A CA 1
ATOM 1347 C C . MET A 1 161 ? -16.905 3.342 -2.946 1.00 95.25 161 MET A C 1
ATOM 1349 O O . MET A 1 161 ? -17.919 3.588 -2.302 1.00 95.25 161 MET A O 1
ATOM 1353 N N . GLU A 1 162 ? -16.850 2.333 -3.817 1.00 97.31 162 GLU A N 1
ATOM 1354 C CA . GLU A 1 162 ? -17.910 1.351 -4.009 1.00 97.31 162 GLU A CA 1
ATOM 1355 C C . GLU A 1 162 ? -18.253 0.598 -2.722 1.00 97.31 162 GLU A C 1
ATOM 1357 O O . GLU A 1 162 ? -19.414 0.230 -2.548 1.00 97.31 162 GLU A O 1
ATOM 1362 N N . LEU A 1 163 ? -17.292 0.446 -1.801 1.00 95.50 163 LEU A N 1
ATOM 1363 C CA . LEU A 1 163 ? -17.518 -0.156 -0.488 1.00 95.50 163 LEU A CA 1
ATOM 1364 C C . LEU A 1 163 ? -18.621 0.570 0.293 1.00 95.50 163 LEU A C 1
ATOM 1366 O O . LEU A 1 163 ? -19.405 -0.069 0.991 1.00 95.50 163 LEU A O 1
ATOM 1370 N N . ASN A 1 164 ? -18.755 1.888 0.111 1.00 94.38 164 ASN A N 1
ATOM 1371 C CA . ASN A 1 164 ? -19.752 2.697 0.813 1.00 94.38 164 ASN A CA 1
ATOM 1372 C C . ASN A 1 164 ? -21.192 2.244 0.529 1.00 94.38 164 ASN A C 1
ATOM 1374 O O . ASN A 1 164 ? -22.079 2.529 1.326 1.00 94.38 164 ASN A O 1
ATOM 1378 N N . ARG A 1 165 ? -21.438 1.519 -0.573 1.00 96.88 165 ARG A N 1
ATOM 1379 C CA . ARG A 1 165 ? -22.760 0.959 -0.905 1.00 96.88 165 ARG A CA 1
ATOM 1380 C C . ARG A 1 165 ? -23.201 -0.157 0.043 1.00 96.88 165 ARG A C 1
ATOM 1382 O O . ARG A 1 165 ? -24.386 -0.457 0.092 1.00 96.88 165 ARG A O 1
ATOM 1389 N N . LEU A 1 166 ? -22.268 -0.767 0.778 1.00 96.00 166 LEU A N 1
ATOM 1390 C CA . LEU A 1 166 ? -22.566 -1.793 1.781 1.00 96.00 166 LEU A CA 1
ATOM 1391 C C . LEU A 1 166 ? -22.966 -1.196 3.137 1.00 96.00 166 LEU A C 1
ATOM 1393 O O . LEU A 1 166 ? -23.447 -1.923 4.005 1.00 96.00 166 LEU A O 1
ATOM 1397 N N . ARG A 1 167 ? -22.767 0.115 3.340 1.00 93.88 167 ARG A N 1
ATOM 1398 C CA . ARG A 1 167 ? -23.158 0.798 4.578 1.00 93.88 167 ARG A CA 1
ATOM 1399 C C . ARG A 1 167 ? -24.685 0.785 4.692 1.00 93.88 167 ARG A C 1
ATOM 1401 O O . ARG A 1 167 ? -25.386 1.231 3.790 1.00 93.88 167 ARG A O 1
ATOM 1408 N N . GLN A 1 168 ? -25.184 0.264 5.810 1.00 91.31 168 GLN A N 1
ATOM 1409 C CA . GLN A 1 168 ? -26.612 0.206 6.122 1.00 91.31 168 GLN A CA 1
ATOM 1410 C C . GLN A 1 168 ? -26.972 1.312 7.125 1.00 91.31 168 GLN A C 1
ATOM 1412 O O . GLN A 1 168 ? -26.793 2.498 6.860 1.00 91.31 168 GLN A O 1
ATOM 1417 N N . LYS A 1 169 ? -27.464 0.930 8.308 1.00 92.38 169 LYS A N 1
ATOM 1418 C CA . LYS A 1 169 ? -27.783 1.848 9.395 1.00 92.38 169 LYS A CA 1
ATOM 1419 C C . LYS A 1 169 ? -26.520 2.561 9.881 1.00 92.38 169 LYS A C 1
ATOM 1421 O O . LYS A 1 169 ? -25.577 1.920 10.337 1.00 92.38 169 LYS A O 1
ATOM 1426 N N . ILE A 1 170 ? -26.556 3.890 9.852 1.00 94.12 170 ILE A N 1
ATOM 1427 C CA . ILE A 1 170 ? -25.501 4.742 10.399 1.00 94.12 170 ILE A CA 1
ATOM 1428 C C . ILE A 1 170 ? -25.834 5.058 11.858 1.00 94.12 170 ILE A C 1
ATOM 1430 O O . ILE A 1 170 ? -26.936 5.510 12.173 1.00 94.12 170 ILE A O 1
ATOM 1434 N N . VAL A 1 171 ? -24.870 4.834 12.748 1.00 94.62 171 VAL A N 1
ATOM 1435 C CA . VAL A 1 171 ? -24.916 5.284 14.142 1.00 94.62 171 VAL A CA 1
ATOM 1436 C C . VAL A 1 171 ? -23.853 6.360 14.311 1.00 94.62 171 VAL A C 1
ATOM 1438 O O . VAL A 1 171 ? -22.683 6.116 14.036 1.00 94.62 171 VAL A O 1
ATOM 1441 N N . MET A 1 172 ? -24.263 7.552 14.748 1.00 94.25 172 MET A N 1
ATOM 1442 C CA . MET A 1 172 ? -23.364 8.686 14.967 1.00 94.25 172 MET A CA 1
ATOM 1443 C C . MET A 1 172 ? -23.313 9.053 16.444 1.00 94.25 172 MET A C 1
ATOM 1445 O O . MET A 1 172 ? -24.342 9.121 17.115 1.00 94.25 172 MET A O 1
ATOM 1449 N N . MET A 1 173 ? -22.109 9.341 16.932 1.00 92.88 173 MET A N 1
ATOM 1450 C CA . MET A 1 173 ? -21.868 9.900 18.257 1.00 92.88 173 MET A CA 1
ATOM 1451 C C . MET A 1 173 ? -20.960 11.114 18.102 1.00 92.88 173 MET A C 1
ATOM 1453 O O . MET A 1 173 ? -19.892 11.022 17.506 1.00 92.88 173 MET A O 1
ATOM 1457 N N . LEU A 1 174 ? -21.402 12.258 18.621 1.00 93.69 174 LEU A N 1
ATOM 1458 C CA . LEU A 1 174 ? -20.692 13.530 18.506 1.00 93.69 174 LEU A CA 1
ATOM 1459 C C . LEU A 1 174 ? -20.272 14.023 19.888 1.00 93.69 174 LEU A C 1
ATOM 1461 O O . LEU A 1 174 ? -20.947 13.738 20.881 1.00 93.69 174 LEU A O 1
ATOM 1465 N N . ASN A 1 175 ? -19.165 14.768 19.932 1.00 92.31 175 ASN A N 1
ATOM 1466 C CA . ASN A 1 175 ? -18.675 15.488 21.113 1.00 92.31 175 ASN A CA 1
ATOM 1467 C C . ASN A 1 175 ? -18.596 14.628 22.386 1.00 92.31 175 ASN A C 1
ATOM 1469 O O . ASN A 1 175 ? -18.877 15.089 23.492 1.00 92.31 175 ASN A O 1
ATOM 1473 N N . GLN A 1 176 ? -18.217 13.358 22.227 1.00 93.25 176 GLN A N 1
ATOM 1474 C CA . GLN A 1 176 ? -18.044 12.441 23.346 1.00 93.25 176 GLN A CA 1
ATOM 1475 C C . GLN A 1 176 ? -16.735 12.755 24.062 1.00 93.25 176 GLN A C 1
ATOM 1477 O O . GLN A 1 176 ? -15.647 12.504 23.543 1.00 93.25 176 GLN A O 1
ATOM 1482 N N . LYS A 1 177 ? -16.840 13.310 25.270 1.00 91.56 177 LYS A N 1
ATOM 1483 C CA . LYS A 1 177 ? -15.678 13.546 26.122 1.00 91.56 177 LYS A CA 1
ATOM 1484 C C . LYS A 1 177 ? -15.244 12.225 26.751 1.00 91.56 177 LYS A C 1
ATOM 1486 O O . LYS A 1 177 ? -15.966 11.666 27.570 1.00 91.56 177 LYS A O 1
ATOM 1491 N N . LEU A 1 178 ? -14.056 11.760 26.380 1.00 88.88 178 LEU A N 1
ATOM 1492 C CA . LEU A 1 178 ? -13.431 10.578 26.963 1.00 88.88 178 LEU A CA 1
ATOM 1493 C C . LEU A 1 178 ? -12.530 10.990 28.128 1.00 88.88 178 LEU A C 1
ATOM 1495 O O . LEU A 1 178 ? -11.642 11.829 27.964 1.00 88.88 178 LEU A O 1
ATOM 1499 N N . VAL A 1 179 ? -12.749 10.403 29.305 1.00 87.31 179 VAL A N 1
ATOM 1500 C CA . VAL A 1 179 ? -11.811 10.506 30.433 1.00 87.31 179 VAL A CA 1
ATOM 1501 C C . VAL A 1 179 ? -10.855 9.314 30.453 1.00 87.31 179 VAL A C 1
ATOM 1503 O O . VAL A 1 179 ? -11.126 8.261 29.876 1.00 87.31 179 VAL A O 1
ATOM 1506 N N . LYS A 1 180 ? -9.700 9.470 31.109 1.00 83.62 180 LYS A N 1
ATOM 1507 C CA . LYS A 1 180 ? -8.673 8.421 31.178 1.00 83.62 180 LYS A CA 1
ATOM 1508 C C . LYS A 1 180 ? -9.267 7.109 31.710 1.00 83.62 180 LYS A C 1
ATOM 1510 O O . LYS A 1 180 ? -9.862 7.093 32.782 1.00 83.62 180 LYS A O 1
ATOM 1515 N N . GLY A 1 181 ? -9.067 6.019 30.967 1.00 83.19 181 GLY A N 1
ATOM 1516 C CA . GLY A 1 181 ? -9.560 4.681 31.318 1.00 83.19 181 GLY A CA 1
ATOM 1517 C C . GLY A 1 181 ? -11.043 4.434 31.017 1.00 83.19 181 GLY A C 1
ATOM 1518 O O . GLY A 1 181 ? -11.529 3.335 31.267 1.00 83.19 181 GLY A O 1
ATOM 1519 N N . GLN A 1 182 ? -11.764 5.419 30.475 1.00 87.25 182 GLN A N 1
ATOM 1520 C CA . GLN A 1 182 ? -13.159 5.254 30.084 1.00 87.25 182 GLN A CA 1
ATOM 1521 C C . GLN A 1 182 ? -13.278 4.499 28.758 1.00 87.25 182 GLN A C 1
ATOM 1523 O O . GLN A 1 182 ? -12.566 4.791 27.799 1.00 87.25 182 GLN A O 1
ATOM 1528 N N . ASN A 1 183 ? -14.260 3.601 28.690 1.00 87.62 183 ASN A N 1
ATOM 1529 C CA . ASN A 1 183 ? -1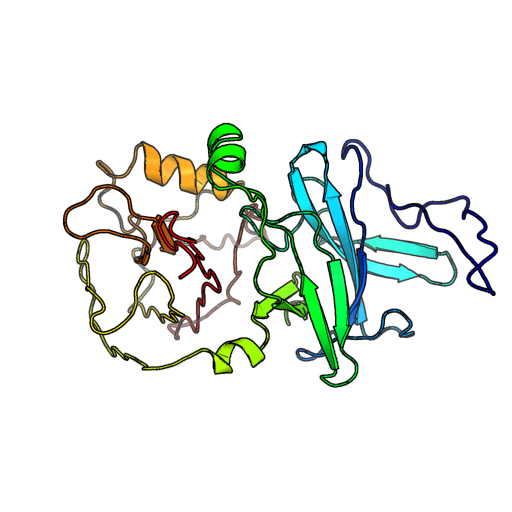4.739 3.002 27.450 1.00 87.62 183 ASN A CA 1
ATOM 1530 C C . ASN A 1 183 ? -16.153 3.508 27.153 1.00 87.62 183 ASN A C 1
ATOM 1532 O O . ASN A 1 183 ? -16.977 3.627 28.062 1.00 87.62 183 ASN A O 1
ATOM 1536 N N . VAL A 1 184 ? -16.440 3.776 25.880 1.00 90.75 184 VAL A N 1
ATOM 1537 C CA . VAL A 1 184 ? -17.775 4.159 25.408 1.00 90.75 184 VAL A CA 1
ATOM 1538 C C . VAL A 1 184 ? -18.253 3.101 24.421 1.00 90.75 184 VAL A C 1
ATOM 1540 O O . VAL A 1 184 ? -17.665 2.920 23.360 1.00 90.75 184 VAL A O 1
ATOM 1543 N N . GLU A 1 185 ? -19.301 2.365 24.797 1.00 91.12 185 GLU A N 1
ATOM 1544 C CA . GLU A 1 185 ? -19.882 1.310 23.961 1.00 91.12 185 GLU A CA 1
ATOM 1545 C C . GLU A 1 185 ? -20.732 1.922 22.838 1.00 91.12 185 GLU A C 1
ATOM 1547 O O . GLU A 1 185 ? -21.674 2.674 23.101 1.00 91.12 185 GLU A O 1
ATOM 1552 N N . ILE A 1 186 ? -20.444 1.543 21.589 1.00 90.75 186 ILE A N 1
ATOM 1553 C CA . ILE A 1 186 ? -21.278 1.884 20.432 1.00 90.75 186 ILE A CA 1
ATOM 1554 C C . ILE A 1 186 ? -22.388 0.840 20.302 1.00 90.75 186 ILE A C 1
ATOM 1556 O O . ILE A 1 186 ? -22.126 -0.347 20.111 1.00 90.75 186 ILE A O 1
ATOM 1560 N N . LYS A 1 187 ? -23.644 1.278 20.401 1.00 91.56 187 LYS A N 1
ATOM 1561 C CA . LYS A 1 187 ? -24.824 0.403 20.335 1.00 91.56 187 LYS A CA 1
ATOM 1562 C C . LYS A 1 187 ? -25.544 0.539 18.997 1.00 91.56 187 LYS A C 1
ATOM 1564 O O . LYS A 1 187 ? -25.476 1.571 18.340 1.00 91.56 187 LYS A O 1
ATOM 1569 N N . GLY A 1 188 ? -26.308 -0.489 18.629 1.00 91.12 188 GLY A N 1
ATOM 1570 C CA . GLY A 1 188 ? -27.203 -0.437 17.469 1.00 91.12 188 GLY A CA 1
ATOM 1571 C C . GLY A 1 188 ? -26.536 -0.688 16.114 1.00 91.12 188 GLY A C 1
ATOM 1572 O O . GLY A 1 188 ? -27.115 -0.288 15.104 1.00 91.12 188 GLY A O 1
ATOM 1573 N N . ILE A 1 189 ? -25.373 -1.348 16.111 1.00 90.94 189 ILE A N 1
ATOM 1574 C CA . ILE A 1 189 ? -24.627 -1.813 14.932 1.00 90.94 189 ILE A CA 1
ATOM 1575 C C . ILE A 1 189 ? -24.408 -3.334 14.998 1.00 90.94 189 ILE A C 1
ATOM 1577 O O . ILE A 1 189 ? -24.443 -3.919 16.083 1.00 90.94 189 ILE A O 1
ATOM 1581 N N . THR A 1 190 ? -24.106 -3.964 13.862 1.00 89.50 190 THR A N 1
ATOM 1582 C CA . THR A 1 190 ? -23.598 -5.345 13.816 1.00 89.50 190 THR A CA 1
ATOM 1583 C C . THR A 1 190 ? -22.075 -5.316 13.955 1.00 89.50 190 THR A C 1
ATOM 1585 O O . THR A 1 190 ? -21.361 -5.154 12.975 1.00 89.50 190 THR A O 1
ATOM 1588 N N . ALA A 1 191 ? -21.558 -5.448 15.180 1.00 88.12 191 ALA A N 1
ATOM 1589 C CA . ALA A 1 191 ? -20.139 -5.208 15.486 1.00 88.12 191 ALA A CA 1
ATOM 1590 C C . ALA A 1 191 ? -19.138 -6.111 14.733 1.00 88.12 191 ALA A C 1
ATOM 1592 O O . ALA A 1 191 ? -18.003 -5.700 14.517 1.00 88.12 191 ALA A O 1
ATOM 1593 N N . ALA A 1 192 ? -19.546 -7.319 14.330 1.00 87.12 192 ALA A N 1
ATOM 1594 C CA . ALA A 1 192 ? -18.711 -8.235 13.545 1.00 87.12 192 ALA A CA 1
ATOM 1595 C C . ALA A 1 192 ? -18.573 -7.822 12.067 1.00 87.12 192 ALA A C 1
ATOM 1597 O O . ALA A 1 192 ? -17.728 -8.358 11.363 1.00 87.12 192 ALA A O 1
ATOM 1598 N N . GLN A 1 193 ? -19.411 -6.896 11.593 1.00 90.12 193 GLN A N 1
ATOM 1599 C CA . GLN A 1 193 ? -19.412 -6.421 10.217 1.00 90.12 193 GLN A CA 1
ATOM 1600 C C . GLN A 1 193 ? -19.838 -4.951 10.186 1.00 90.12 193 GLN A C 1
ATOM 1602 O O . GLN A 1 193 ? -21.011 -4.623 9.993 1.00 90.12 193 GLN A O 1
ATOM 1607 N N . ALA A 1 194 ? -18.877 -4.059 10.403 1.00 90.62 194 ALA A N 1
ATOM 1608 C CA . ALA A 1 194 ? -19.112 -2.625 10.464 1.00 90.62 194 ALA A CA 1
ATOM 1609 C C . ALA A 1 194 ? -17.982 -1.846 9.786 1.00 90.62 194 ALA A C 1
ATOM 1611 O O . ALA A 1 194 ? -16.857 -2.325 9.668 1.00 90.62 194 ALA A O 1
ATOM 1612 N N . ASP A 1 195 ? -18.309 -0.626 9.374 1.00 92.38 195 ASP A N 1
ATOM 1613 C CA . ASP A 1 195 ? -17.359 0.387 8.928 1.00 92.38 195 ASP A CA 1
ATOM 1614 C C . ASP A 1 195 ? -17.397 1.531 9.947 1.00 92.38 195 ASP A C 1
ATOM 1616 O O . ASP A 1 195 ? -18.475 2.052 10.252 1.00 92.38 195 ASP A O 1
ATOM 1620 N N . VAL A 1 196 ? -16.248 1.848 10.545 1.00 91.50 196 VAL A N 1
ATOM 1621 C CA . VAL A 1 196 ? -16.147 2.741 11.705 1.00 91.50 196 VAL A CA 1
ATOM 1622 C C . VAL A 1 196 ? -15.133 3.840 11.415 1.00 91.50 196 VAL A C 1
ATOM 1624 O O . VAL A 1 196 ? -13.936 3.591 11.295 1.00 91.50 196 VAL A O 1
ATOM 1627 N N . GLU A 1 197 ? -15.614 5.079 11.374 1.00 90.94 197 GLU A N 1
ATOM 1628 C CA . GLU A 1 197 ? -14.788 6.280 11.266 1.00 90.94 197 GLU A CA 1
ATOM 1629 C C . GLU A 1 197 ? -14.844 7.046 12.595 1.00 90.94 197 GLU A C 1
ATOM 1631 O O . GLU A 1 197 ? -15.927 7.307 13.123 1.00 90.94 197 GLU A O 1
ATOM 1636 N N . VAL A 1 198 ? -13.683 7.404 13.155 1.00 89.12 198 VAL A N 1
ATOM 1637 C CA . VAL A 1 198 ? -13.583 8.150 14.420 1.00 89.12 198 VAL A CA 1
ATOM 1638 C C . VAL A 1 198 ? -12.634 9.327 14.251 1.00 89.12 198 VAL A C 1
ATOM 1640 O O . VAL A 1 198 ? -11.582 9.218 13.624 1.00 89.12 198 VAL A O 1
ATOM 1643 N N . ILE A 1 199 ? -13.004 10.463 14.838 1.00 88.38 199 ILE A N 1
ATOM 1644 C CA . ILE A 1 199 ? -12.172 11.663 14.896 1.00 88.38 199 ILE A CA 1
ATOM 1645 C C . ILE A 1 199 ? -11.872 11.943 16.366 1.00 88.38 199 ILE A C 1
ATOM 1647 O O . ILE A 1 199 ? -12.788 12.083 17.176 1.00 88.38 199 ILE A O 1
ATOM 1651 N N . PHE A 1 200 ? -10.586 12.023 16.702 1.00 86.94 200 PHE A N 1
ATOM 1652 C CA . PHE A 1 200 ? -10.128 12.406 18.033 1.00 86.94 200 PHE A CA 1
ATOM 1653 C C . PHE A 1 200 ? -9.657 13.857 18.020 1.00 86.94 200 PHE A C 1
ATOM 1655 O O . PHE A 1 200 ? -8.863 14.256 17.170 1.00 86.94 200 PHE A O 1
ATOM 1662 N N . SER A 1 201 ? -10.123 14.636 18.991 1.00 87.31 201 SER A N 1
ATOM 1663 C CA . SER A 1 201 ? -9.711 16.023 19.191 1.00 87.31 201 SER A CA 1
ATOM 1664 C C . SER A 1 201 ? -9.090 16.174 20.574 1.00 87.31 201 SER A C 1
ATOM 1666 O O . SER A 1 201 ? -9.616 15.654 21.558 1.00 87.31 201 SER A O 1
ATOM 1668 N N . PHE A 1 202 ? -7.978 16.900 20.648 1.00 84.38 202 PHE A N 1
ATOM 1669 C CA . PHE A 1 202 ? -7.234 17.143 21.882 1.00 84.38 202 PHE A CA 1
ATOM 1670 C C . PHE A 1 202 ? -7.176 18.644 22.146 1.00 84.38 202 PHE A C 1
ATOM 1672 O O . PHE A 1 202 ? -7.054 19.431 21.211 1.00 84.38 202 PHE A O 1
ATOM 1679 N N . SER A 1 203 ? -7.261 19.046 23.415 1.00 84.94 203 SER A N 1
ATOM 1680 C CA . SER A 1 203 ? -7.187 20.461 23.798 1.00 84.94 203 SER A CA 1
ATOM 1681 C C . SER A 1 203 ? -5.787 21.048 23.608 1.00 84.94 203 SER A C 1
ATOM 1683 O O . SER A 1 203 ? -5.653 22.206 23.233 1.00 84.94 203 SER A O 1
ATOM 1685 N N . ASN A 1 204 ? -4.752 20.255 23.885 1.00 84.12 204 ASN A N 1
ATOM 1686 C CA . ASN A 1 204 ? -3.344 20.562 23.645 1.00 84.12 204 ASN A CA 1
ATOM 1687 C C . ASN A 1 204 ? -2.531 19.257 23.633 1.00 84.12 204 ASN A C 1
ATOM 1689 O O . ASN A 1 204 ? -3.068 18.177 23.898 1.00 84.12 204 ASN A O 1
ATOM 1693 N N . LEU A 1 205 ? -1.239 19.374 23.327 1.00 82.94 205 LEU A N 1
ATOM 1694 C CA . LEU A 1 205 ? -0.281 18.266 23.318 1.00 82.94 205 LEU A CA 1
ATOM 1695 C C . LEU A 1 205 ? 0.792 18.415 24.410 1.00 82.94 205 LEU A C 1
ATOM 1697 O O . LEU A 1 205 ? 1.777 17.685 24.395 1.00 82.94 205 LEU A O 1
ATOM 1701 N N . ASP A 1 206 ? 0.600 19.318 25.375 1.00 81.62 206 ASP A N 1
ATOM 1702 C CA . ASP A 1 206 ? 1.623 19.683 26.372 1.00 81.62 206 ASP A CA 1
ATOM 1703 C C . ASP 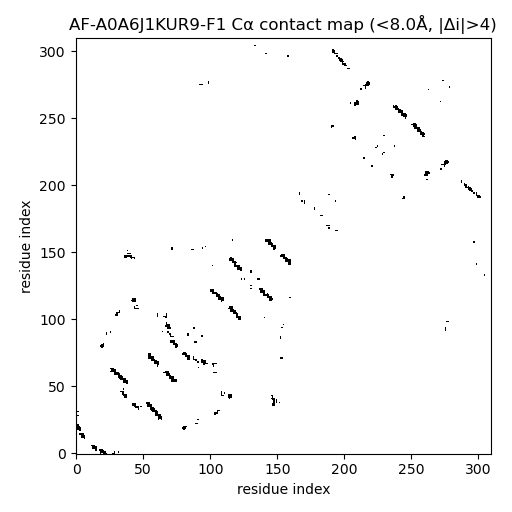A 1 206 ? 2.005 18.503 27.279 1.00 81.62 206 ASP A C 1
ATOM 1705 O O . ASP A 1 206 ? 3.116 18.425 27.791 1.00 81.62 206 ASP A O 1
ATOM 1709 N N . ASN A 1 207 ? 1.076 17.558 27.451 1.00 80.50 207 ASN A N 1
ATOM 1710 C CA . ASN A 1 207 ? 1.253 16.356 28.266 1.00 80.50 207 ASN A CA 1
ATOM 1711 C C . ASN A 1 207 ? 1.645 15.111 27.450 1.00 80.50 207 ASN A C 1
ATOM 1713 O O . ASN A 1 207 ? 1.679 14.007 28.002 1.00 80.50 207 ASN A O 1
ATOM 1717 N N . ALA A 1 208 ? 1.883 15.250 26.143 1.00 80.88 208 ALA A N 1
ATOM 1718 C CA . ALA A 1 208 ? 2.353 14.143 25.321 1.00 80.88 208 ALA A CA 1
ATOM 1719 C C . ALA A 1 208 ? 3.792 13.775 25.708 1.00 80.88 208 ALA A C 1
ATOM 1721 O O . ALA A 1 208 ? 4.633 14.639 25.954 1.00 80.88 208 ALA A O 1
ATOM 1722 N N . GLU A 1 209 ? 4.074 12.476 25.774 1.00 80.56 209 GLU A N 1
ATOM 1723 C CA . GLU A 1 209 ? 5.402 11.992 26.147 1.00 80.56 209 GLU A CA 1
ATOM 1724 C C . GLU A 1 209 ? 6.444 12.360 25.087 1.00 80.56 209 GLU A C 1
ATOM 1726 O O . GLU A 1 209 ? 6.155 12.358 23.889 1.00 80.56 209 GLU A O 1
ATOM 1731 N N . ALA A 1 210 ? 7.667 12.656 25.524 1.00 81.06 210 ALA A N 1
ATOM 1732 C CA . ALA A 1 210 ? 8.758 12.903 24.597 1.00 81.06 210 ALA A CA 1
ATOM 1733 C C . ALA A 1 210 ? 9.050 11.643 23.769 1.00 81.06 210 ALA A C 1
ATOM 1735 O O . ALA A 1 210 ? 9.012 10.511 24.264 1.00 81.06 210 ALA A O 1
ATOM 1736 N N . PHE A 1 211 ? 9.337 11.853 22.493 1.00 81.69 211 PHE A N 1
ATOM 1737 C CA . PHE A 1 211 ? 9.783 10.816 21.588 1.00 81.69 211 PHE A CA 1
ATOM 1738 C C . PHE A 1 211 ? 11.227 10.416 21.911 1.00 81.69 211 PHE A C 1
ATOM 1740 O O . PHE A 1 211 ? 12.096 11.281 22.008 1.00 81.69 211 PHE A O 1
ATOM 1747 N N . ASP A 1 212 ? 11.484 9.116 22.062 1.00 81.88 212 ASP A N 1
ATOM 1748 C CA . ASP A 1 212 ? 12.831 8.577 22.237 1.00 81.88 212 ASP A CA 1
ATOM 1749 C C . ASP A 1 212 ? 13.444 8.294 20.853 1.00 81.88 212 ASP A C 1
ATOM 1751 O O . ASP A 1 212 ? 12.933 7.435 20.130 1.00 81.88 212 ASP A O 1
ATOM 1755 N N . PRO A 1 213 ? 14.538 8.974 20.464 1.00 83.81 213 PRO A N 1
ATOM 1756 C CA . PRO A 1 213 ? 15.172 8.777 19.161 1.00 83.81 213 PRO A CA 1
ATOM 1757 C C . PRO A 1 213 ? 15.689 7.354 18.905 1.00 83.81 213 PRO A C 1
ATOM 1759 O O . PRO A 1 213 ? 15.958 7.009 17.756 1.00 83.81 213 PRO A O 1
ATOM 1762 N N . SER A 1 214 ? 15.841 6.523 19.942 1.00 84.19 214 SER A N 1
ATOM 1763 C CA . SER A 1 214 ? 16.196 5.108 19.783 1.00 84.19 214 SER A CA 1
ATOM 1764 C C . SER A 1 214 ? 15.048 4.257 19.225 1.00 84.19 214 SER A C 1
ATOM 1766 O O . SER A 1 214 ? 15.278 3.151 18.729 1.00 84.19 214 SER A O 1
ATOM 1768 N N . TRP A 1 215 ? 13.808 4.755 19.261 1.00 82.25 215 TRP A N 1
ATOM 1769 C CA . TRP A 1 215 ? 12.655 4.080 18.679 1.00 82.25 215 TRP A CA 1
ATOM 1770 C C . TRP A 1 215 ? 12.684 4.197 17.164 1.00 82.25 215 TRP A C 1
ATOM 1772 O O . TRP A 1 215 ? 12.164 5.137 16.586 1.00 82.25 215 TRP A O 1
ATOM 1782 N N . VAL A 1 216 ? 13.276 3.208 16.507 1.00 81.31 216 VAL A N 1
ATOM 1783 C CA . VAL A 1 216 ? 13.343 3.135 15.039 1.00 81.31 216 VAL A CA 1
ATOM 1784 C C . VAL A 1 216 ? 12.404 2.080 14.452 1.00 81.31 216 VAL A C 1
ATOM 1786 O O . VAL A 1 216 ? 12.258 1.994 13.237 1.00 81.31 216 VAL A O 1
ATOM 1789 N N . ASP A 1 217 ? 11.755 1.281 15.299 1.00 82.31 217 ASP A N 1
ATOM 1790 C CA . ASP A 1 217 ? 10.831 0.210 14.922 1.00 82.31 217 ASP A CA 1
ATOM 1791 C C . ASP A 1 217 ? 9.509 0.373 15.681 1.00 82.31 217 ASP A C 1
ATOM 1793 O O . ASP A 1 217 ? 9.427 0.119 16.885 1.00 82.31 217 ASP A O 1
ATOM 1797 N N . ALA A 1 218 ? 8.464 0.816 14.981 1.00 83.50 218 ALA A N 1
ATOM 1798 C CA . ALA A 1 218 ? 7.158 1.044 15.586 1.00 83.50 218 ALA A CA 1
ATOM 1799 C C . ALA A 1 218 ? 6.506 -0.261 16.064 1.00 83.50 218 ALA A C 1
ATOM 1801 O O . ALA A 1 218 ? 5.827 -0.250 17.090 1.00 83.50 218 ALA A O 1
ATOM 1802 N N . GLN A 1 219 ? 6.735 -1.389 15.382 1.00 82.38 219 GLN A N 1
ATOM 1803 C CA . GLN A 1 219 ? 6.184 -2.685 15.783 1.00 82.38 219 GLN A CA 1
ATOM 1804 C C . GLN A 1 219 ? 6.793 -3.138 17.117 1.00 82.38 219 GLN A C 1
ATOM 1806 O O . 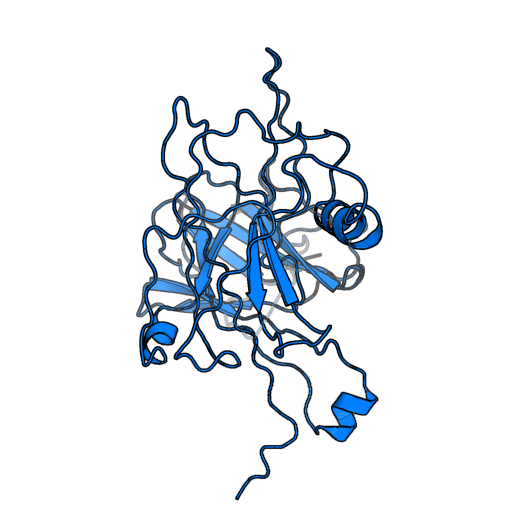GLN A 1 219 ? 6.071 -3.590 18.014 1.00 82.38 219 GLN A O 1
ATOM 1811 N N . ALA A 1 220 ? 8.102 -2.943 17.292 1.00 82.31 220 ALA A N 1
ATOM 1812 C CA . ALA A 1 220 ? 8.777 -3.205 18.562 1.00 82.31 220 ALA A CA 1
ATOM 1813 C C . ALA A 1 220 ? 8.245 -2.299 19.688 1.00 82.31 220 ALA A C 1
ATOM 1815 O O . ALA A 1 220 ? 7.925 -2.781 20.777 1.00 82.31 220 ALA A O 1
ATOM 1816 N N . VAL A 1 221 ? 8.071 -0.999 19.418 1.00 81.50 221 VAL A N 1
ATOM 1817 C CA . VAL A 1 221 ? 7.509 -0.038 20.387 1.00 81.50 221 VAL A CA 1
ATOM 1818 C C . VAL A 1 221 ? 6.090 -0.433 20.810 1.00 81.50 221 VAL A C 1
ATOM 1820 O O . VAL A 1 221 ? 5.771 -0.431 22.005 1.00 81.50 221 VAL A O 1
ATOM 1823 N N . CYS A 1 222 ? 5.241 -0.832 19.859 1.00 78.06 222 CYS A N 1
ATOM 1824 C CA . CYS A 1 222 ? 3.895 -1.327 20.144 1.00 78.06 222 CYS A CA 1
ATOM 1825 C C . CYS A 1 222 ? 3.927 -2.595 21.012 1.00 78.06 222 CYS A C 1
ATOM 1827 O O . CYS A 1 222 ? 3.184 -2.680 21.991 1.00 78.06 222 CYS A O 1
ATOM 1829 N N . SER A 1 223 ? 4.831 -3.534 20.725 1.00 73.06 223 SER A N 1
ATOM 1830 C CA . SER A 1 223 ? 4.952 -4.806 21.455 1.00 73.06 223 SER A CA 1
ATOM 1831 C C . SER A 1 223 ? 5.372 -4.613 22.919 1.00 73.06 223 SER A C 1
ATOM 1833 O O . SER A 1 223 ? 4.789 -5.210 23.826 1.00 73.06 223 SER A O 1
ATOM 1835 N N . ILE A 1 224 ? 6.328 -3.716 23.181 1.00 68.69 224 ILE A N 1
ATOM 1836 C CA . ILE A 1 224 ? 6.790 -3.392 24.544 1.00 68.69 224 ILE A CA 1
ATOM 1837 C C . ILE A 1 224 ? 5.668 -2.741 25.368 1.00 68.69 224 ILE A C 1
ATOM 1839 O O . ILE A 1 224 ? 5.502 -3.020 26.561 1.00 68.69 224 ILE A O 1
ATOM 1843 N N . THR A 1 225 ? 4.876 -1.879 24.727 1.00 56.62 225 THR A N 1
ATOM 1844 C CA . THR A 1 225 ? 3.782 -1.149 25.382 1.00 56.62 225 THR A CA 1
ATOM 1845 C C . THR A 1 225 ? 2.647 -2.089 25.812 1.00 56.62 225 THR A C 1
ATOM 1847 O O . THR A 1 225 ? 2.055 -1.879 26.871 1.00 56.62 225 THR A O 1
ATOM 1850 N N . VAL A 1 226 ? 2.387 -3.159 25.048 1.00 52.47 226 VAL A N 1
ATOM 1851 C CA . VAL A 1 226 ? 1.372 -4.181 25.368 1.00 52.47 226 VAL A CA 1
ATOM 1852 C C . VAL A 1 226 ? 1.855 -5.163 26.450 1.00 52.47 226 VAL A C 1
ATOM 1854 O O . VAL A 1 226 ? 1.060 -5.547 27.304 1.00 52.47 226 VAL A O 1
ATOM 1857 N N . GLY A 1 227 ? 3.142 -5.533 26.461 1.00 38.84 227 GLY A N 1
ATOM 1858 C CA . GLY A 1 227 ? 3.659 -6.617 27.311 1.00 38.84 227 GLY A CA 1
ATOM 1859 C C . GLY A 1 227 ? 4.023 -6.262 28.761 1.00 38.84 227 GLY A C 1
ATOM 1860 O O . GLY A 1 227 ? 3.903 -7.119 29.629 1.00 38.84 227 GLY A O 1
ATOM 1861 N N . LEU A 1 228 ? 4.463 -5.029 29.060 1.00 32.44 228 LEU A N 1
ATOM 1862 C CA . LEU A 1 228 ? 5.061 -4.711 30.379 1.00 32.44 228 LEU A CA 1
ATOM 1863 C C . LEU A 1 228 ? 4.672 -3.351 30.984 1.00 32.44 228 LEU A C 1
ATOM 1865 O O . LEU A 1 228 ? 4.880 -3.134 32.176 1.00 32.44 228 LEU A O 1
ATOM 1869 N N . ARG A 1 229 ? 4.089 -2.420 30.215 1.00 38.00 229 ARG A N 1
ATOM 1870 C CA . ARG A 1 229 ? 3.806 -1.047 30.694 1.00 38.00 229 ARG A CA 1
ATOM 1871 C C . ARG A 1 229 ? 2.341 -0.733 30.987 1.00 38.00 229 ARG A C 1
ATOM 1873 O O . ARG A 1 229 ? 2.055 0.358 31.477 1.00 38.00 229 ARG A O 1
ATOM 1880 N N . SER A 1 230 ? 1.438 -1.694 30.796 1.00 37.66 230 SER A N 1
ATOM 1881 C CA . SER A 1 230 ? 0.020 -1.560 31.170 1.00 37.66 230 SER A CA 1
ATOM 1882 C C . SER A 1 230 ? -0.177 -1.239 32.665 1.00 37.66 230 SER A C 1
ATOM 1884 O O . SER A 1 230 ? -1.099 -0.509 33.020 1.00 37.66 230 SER A O 1
ATOM 1886 N N . ALA A 1 231 ? 0.729 -1.695 33.542 1.00 33.41 231 ALA A N 1
ATOM 1887 C CA . ALA A 1 231 ? 0.559 -1.571 34.991 1.00 33.41 231 ALA A CA 1
ATOM 1888 C C . ALA A 1 231 ? 1.318 -0.410 35.678 1.00 33.41 231 ALA A C 1
ATOM 1890 O O . ALA A 1 231 ? 0.983 -0.098 36.818 1.00 33.41 231 ALA A O 1
ATOM 1891 N N . ILE A 1 232 ? 2.329 0.235 35.061 1.00 33.06 232 ILE A N 1
ATOM 1892 C CA . ILE A 1 232 ? 3.293 1.059 35.843 1.00 33.06 232 ILE A CA 1
ATOM 1893 C C . ILE A 1 232 ? 3.503 2.506 35.352 1.00 33.06 232 ILE A C 1
ATOM 1895 O O . ILE A 1 232 ? 3.824 3.372 36.166 1.00 33.06 232 ILE A O 1
ATOM 1899 N N . THR A 1 233 ? 3.256 2.869 34.090 1.00 33.97 233 THR A N 1
ATOM 1900 C CA . THR A 1 233 ? 3.473 4.268 33.657 1.00 33.97 233 THR A CA 1
ATOM 1901 C C . THR A 1 233 ? 2.193 5.101 33.688 1.00 33.97 233 THR A C 1
ATOM 1903 O O . THR A 1 233 ? 1.344 5.013 32.807 1.00 33.97 233 THR A O 1
ATOM 1906 N N . LYS A 1 234 ? 2.087 5.971 34.700 1.00 37.03 234 LYS A N 1
ATOM 1907 C CA . LYS A 1 234 ? 0.995 6.936 34.936 1.00 37.03 234 LYS A CA 1
ATOM 1908 C C . LYS A 1 234 ? 0.893 8.082 33.911 1.00 37.03 234 LYS A C 1
ATOM 1910 O O . LYS A 1 234 ? 0.035 8.946 34.087 1.00 37.03 234 LYS A O 1
ATOM 1915 N N . ASN A 1 235 ? 1.671 8.083 32.833 1.00 39.28 235 ASN A N 1
ATOM 1916 C CA . ASN A 1 235 ? 1.681 9.175 31.853 1.00 39.28 235 ASN A CA 1
ATOM 1917 C C . ASN A 1 235 ? 0.664 8.931 30.723 1.00 39.28 235 ASN A C 1
ATOM 1919 O O . ASN A 1 235 ? 0.018 7.885 30.687 1.00 39.28 235 ASN A O 1
ATOM 1923 N N . PHE A 1 236 ? 0.481 9.904 29.827 1.00 40.72 236 PHE A N 1
ATOM 1924 C CA . PHE A 1 236 ? -0.489 9.964 28.710 1.00 40.72 236 PHE A CA 1
ATOM 1925 C C . PHE A 1 236 ? -0.398 8.796 27.682 1.00 40.72 236 PHE A C 1
ATOM 1927 O O . PHE A 1 236 ? -1.039 8.810 26.636 1.00 40.72 236 PHE A O 1
ATOM 1934 N N . ALA A 1 237 ? 0.378 7.754 27.993 1.00 47.91 237 ALA A N 1
ATOM 1935 C CA . ALA A 1 237 ? 0.875 6.700 27.115 1.00 47.91 237 ALA A CA 1
ATOM 1936 C C . ALA A 1 237 ? -0.051 5.475 26.957 1.00 47.91 237 ALA A C 1
ATOM 1938 O O . ALA A 1 237 ? 0.335 4.498 26.322 1.00 47.91 237 ALA A O 1
ATOM 1939 N N . SER A 1 238 ? -1.277 5.475 27.493 1.00 56.12 238 SER A N 1
ATOM 1940 C CA . SER A 1 238 ? -2.187 4.324 27.315 1.00 56.12 238 SER A CA 1
ATOM 1941 C C . SER A 1 238 ? -2.820 4.239 25.917 1.00 56.12 238 SER A C 1
ATOM 1943 O O . SER A 1 238 ? -3.490 3.245 25.611 1.00 56.12 238 SER A O 1
ATOM 1945 N N . GLY A 1 239 ? -2.590 5.261 25.084 1.00 70.62 239 GLY A N 1
ATOM 1946 C CA . GLY A 1 239 ? -3.194 5.431 23.768 1.00 70.62 239 GLY A CA 1
ATOM 1947 C C . GLY A 1 239 ? -4.694 5.718 23.845 1.00 70.62 239 GLY A C 1
ATOM 1948 O O . GLY A 1 239 ? -5.359 5.416 24.838 1.00 70.62 239 GLY A O 1
ATOM 1949 N N . ILE A 1 240 ? -5.229 6.306 22.784 1.00 80.31 240 ILE A N 1
ATOM 1950 C CA . ILE A 1 240 ? -6.670 6.458 22.556 1.00 80.31 240 ILE A CA 1
ATOM 1951 C C . ILE A 1 240 ? -7.023 5.695 21.289 1.00 80.31 240 ILE A C 1
ATOM 1953 O O . ILE A 1 240 ? -6.216 5.639 20.363 1.00 80.31 240 ILE A O 1
ATOM 1957 N N . GLY A 1 241 ? -8.177 5.040 21.249 1.00 85.62 241 GLY A N 1
ATOM 1958 C CA . GLY A 1 241 ? -8.406 4.073 20.192 1.00 85.62 241 GLY A CA 1
ATOM 1959 C C . GLY A 1 241 ? -9.791 3.468 20.161 1.00 85.62 241 GLY A C 1
ATOM 1960 O O . GLY A 1 241 ? -10.703 3.914 20.854 1.00 85.62 241 GLY A O 1
ATOM 1961 N N . ILE A 1 242 ? -9.907 2.435 19.335 1.00 85.00 242 ILE A N 1
ATOM 1962 C CA . ILE A 1 242 ? -11.124 1.667 19.110 1.00 85.00 242 ILE A CA 1
ATOM 1963 C C . ILE A 1 242 ? -10.836 0.218 19.494 1.00 85.00 242 ILE A C 1
ATOM 1965 O O . ILE A 1 242 ? -9.825 -0.357 19.084 1.00 85.00 242 ILE A O 1
ATOM 1969 N N . THR A 1 243 ? -11.747 -0.374 20.258 1.00 83.44 243 THR A N 1
ATOM 1970 C CA . THR A 1 243 ? -11.740 -1.804 20.560 1.00 83.44 243 THR A CA 1
ATOM 1971 C C . THR A 1 243 ? -12.747 -2.503 19.654 1.00 83.44 243 THR A C 1
ATOM 1973 O O . THR A 1 243 ? -13.931 -2.174 19.653 1.00 83.44 243 THR A O 1
ATOM 1976 N N . LEU A 1 244 ? -12.265 -3.469 18.882 1.00 82.31 244 LEU A N 1
ATOM 1977 C CA . LEU A 1 244 ? -12.999 -4.248 17.894 1.00 82.31 244 LEU A CA 1
ATOM 1978 C C . LEU A 1 244 ? -13.077 -5.714 18.330 1.00 82.31 244 LEU A C 1
ATOM 1980 O O . LEU A 1 244 ? -12.283 -6.176 19.154 1.00 82.31 244 LEU A O 1
ATOM 1984 N N . CYS A 1 245 ? -14.041 -6.447 17.767 1.00 74.44 245 CYS A N 1
ATOM 1985 C CA . CYS A 1 245 ? -14.227 -7.885 17.998 1.00 74.44 245 CYS A CA 1
ATOM 1986 C C . CYS A 1 245 ? -14.222 -8.286 19.487 1.00 74.44 245 CYS A C 1
ATOM 1988 O O . CYS A 1 245 ? -13.722 -9.344 19.854 1.00 74.44 245 CYS A O 1
ATOM 1990 N N . SER A 1 246 ? -14.767 -7.430 20.355 1.00 72.38 246 SER A N 1
ATOM 1991 C CA . SER A 1 246 ? -14.860 -7.698 21.789 1.00 72.38 246 SER A CA 1
ATOM 1992 C C . SER A 1 246 ? -16.211 -8.316 22.126 1.00 72.38 246 SER A C 1
ATOM 1994 O O . SER A 1 246 ? -17.260 -7.809 21.722 1.00 72.38 246 SER A O 1
ATOM 1996 N N . LYS A 1 247 ? -16.203 -9.393 22.912 1.00 68.94 247 LYS A N 1
ATOM 1997 C CA . LYS A 1 247 ? -17.414 -9.912 23.552 1.00 68.94 247 LYS A CA 1
ATOM 1998 C C . LYS A 1 247 ? -17.540 -9.301 24.951 1.00 68.94 247 LYS A C 1
ATOM 2000 O O . LYS A 1 247 ? -16.553 -9.204 25.683 1.00 68.94 247 LYS A O 1
ATOM 2005 N N . ARG A 1 248 ? -18.759 -8.884 25.329 1.00 62.22 248 ARG A N 1
ATOM 2006 C CA . ARG A 1 248 ? -19.036 -8.301 26.657 1.00 62.22 248 ARG A CA 1
ATOM 2007 C C . ARG A 1 248 ? -18.481 -9.200 27.759 1.00 62.22 248 ARG A C 1
ATOM 2009 O O . ARG A 1 248 ? -18.743 -10.401 27.757 1.00 62.22 248 ARG A O 1
ATOM 2016 N N . ASN A 1 249 ? -17.758 -8.592 28.697 1.00 56.16 249 ASN A N 1
ATOM 2017 C CA . ASN A 1 249 ? -17.146 -9.256 29.852 1.00 56.16 249 ASN A CA 1
ATOM 2018 C C . ASN A 1 249 ? -16.197 -10.411 29.483 1.00 56.16 249 ASN A C 1
ATOM 2020 O O . ASN A 1 249 ? -16.064 -11.366 30.243 1.00 56.16 249 ASN A O 1
ATOM 2024 N N . SER A 1 250 ? -15.549 -10.345 28.318 1.00 53.28 250 SER A N 1
ATOM 2025 C CA . SER A 1 250 ? -14.580 -11.349 27.880 1.00 53.28 250 SER A CA 1
ATOM 2026 C C . SER A 1 250 ? -13.225 -10.722 27.555 1.00 53.28 250 SER A C 1
ATOM 2028 O O . SER A 1 250 ? -13.137 -9.548 27.199 1.00 53.28 250 SER A O 1
ATOM 2030 N N . ILE A 1 251 ? -12.178 -11.531 27.700 1.00 51.94 251 ILE A N 1
ATOM 2031 C CA . ILE A 1 251 ? -10.779 -11.152 27.498 1.00 51.94 251 ILE A CA 1
ATOM 2032 C C . ILE A 1 251 ? -10.407 -10.928 26.014 1.00 51.94 251 ILE A C 1
ATOM 2034 O O . ILE A 1 251 ? -9.654 -9.986 25.760 1.00 51.94 251 ILE A O 1
ATOM 2038 N N . PRO A 1 252 ? -10.888 -11.707 25.016 1.00 58.88 252 PRO A N 1
ATOM 2039 C CA . PRO A 1 252 ? -10.465 -11.481 23.638 1.00 58.88 252 PRO A CA 1
ATOM 2040 C C . PRO A 1 252 ? -11.069 -10.183 23.094 1.00 58.88 252 PRO A C 1
ATOM 2042 O O . PRO A 1 252 ? -12.287 -10.005 23.017 1.00 58.88 252 PRO A O 1
ATOM 2045 N N . SER A 1 253 ? -10.184 -9.261 22.728 1.00 68.94 253 SER A N 1
ATOM 2046 C CA . SER A 1 253 ? -10.513 -8.047 21.994 1.00 68.94 253 SER A CA 1
ATOM 2047 C C . SER A 1 253 ? -9.308 -7.602 21.174 1.00 68.94 253 SER A C 1
ATOM 2049 O O . SER A 1 253 ? -8.166 -7.761 21.606 1.00 68.94 253 SER A O 1
ATOM 2051 N N . THR A 1 254 ? -9.562 -7.018 20.007 1.00 75.31 254 THR A N 1
ATOM 2052 C CA . THR A 1 254 ? -8.525 -6.405 19.173 1.00 75.31 254 THR A CA 1
ATOM 2053 C C . THR A 1 254 ? -8.595 -4.903 19.368 1.00 75.31 254 THR A C 1
ATOM 2055 O O . THR A 1 254 ? -9.667 -4.318 19.259 1.00 75.31 254 THR A O 1
ATOM 2058 N N . THR A 1 255 ? -7.476 -4.255 19.681 1.00 74.88 255 THR A N 1
ATOM 2059 C CA . THR A 1 255 ? -7.473 -2.819 19.980 1.00 74.88 255 THR A CA 1
ATOM 2060 C C . THR A 1 255 ? -6.548 -2.065 19.036 1.00 74.88 255 THR A C 1
ATOM 2062 O O . THR A 1 255 ? -5.349 -2.325 19.005 1.00 74.88 255 THR A O 1
ATOM 2065 N N . LEU A 1 256 ? -7.103 -1.091 18.315 1.00 76.88 256 LEU A N 1
ATOM 2066 C CA . LEU A 1 256 ? -6.355 -0.149 17.486 1.00 76.88 256 LEU A CA 1
ATOM 2067 C C . LEU A 1 256 ? -6.198 1.156 18.262 1.00 76.88 256 LEU A C 1
ATOM 2069 O O . LEU A 1 256 ? -7.197 1.765 18.643 1.00 76.88 256 LEU A O 1
ATOM 2073 N N . LYS A 1 257 ? -4.959 1.581 18.521 1.00 76.56 257 LYS A N 1
ATOM 2074 C CA . LYS A 1 257 ? -4.649 2.768 19.331 1.00 76.56 257 LYS A CA 1
ATOM 2075 C C . LYS A 1 257 ? -3.734 3.732 18.595 1.00 76.56 257 LYS A C 1
ATOM 2077 O O . LYS A 1 257 ? -2.745 3.330 17.995 1.00 76.56 257 LYS A O 1
ATOM 2082 N N . LEU A 1 258 ? -4.027 5.013 18.761 1.00 75.12 258 LEU A N 1
ATOM 2083 C CA . LEU A 1 258 ? -3.122 6.116 18.497 1.00 75.12 258 LEU A CA 1
ATOM 2084 C C . LEU A 1 258 ? -2.333 6.437 19.774 1.00 75.12 258 LEU A C 1
ATOM 2086 O O . LEU A 1 258 ? -2.912 6.597 20.852 1.00 75.12 258 LEU A O 1
ATOM 2090 N N . SER A 1 259 ? -1.015 6.568 19.641 1.00 70.62 259 SER A N 1
ATOM 2091 C CA . SER A 1 259 ? -0.118 7.108 20.666 1.00 70.62 259 SER A CA 1
ATOM 2092 C C . SER A 1 259 ? 0.556 8.349 20.088 1.00 70.62 259 SER A C 1
ATOM 2094 O O . SER A 1 259 ? 1.105 8.296 18.991 1.00 70.62 259 SER A O 1
ATOM 2096 N N . MET A 1 260 ? 0.469 9.473 20.801 1.00 71.81 260 MET A N 1
ATOM 2097 C CA . MET A 1 260 ? 1.069 10.741 20.384 1.00 71.81 260 MET A CA 1
ATOM 2098 C C . MET A 1 260 ? 2.284 11.044 21.246 1.00 71.81 260 MET A C 1
ATOM 2100 O O . MET A 1 260 ? 2.222 10.914 22.470 1.00 71.81 260 MET A O 1
ATOM 2104 N N . ARG A 1 261 ? 3.364 11.477 20.597 1.00 72.88 261 ARG A N 1
ATOM 2105 C CA . ARG A 1 261 ? 4.638 11.803 21.237 1.00 72.88 261 ARG A CA 1
ATOM 2106 C C . ARG A 1 261 ? 5.206 13.090 20.644 1.00 72.88 261 ARG A C 1
ATOM 2108 O O . ARG A 1 261 ? 4.931 13.395 19.486 1.00 72.88 261 ARG A O 1
ATOM 2115 N N . THR A 1 262 ? 5.971 13.847 21.422 1.00 71.19 262 THR A N 1
ATOM 2116 C CA . THR A 1 262 ? 6.542 15.141 21.011 1.00 71.19 262 THR A CA 1
ATOM 2117 C C . THR A 1 262 ? 8.038 15.034 20.742 1.00 71.19 262 THR A C 1
ATOM 2119 O O . THR A 1 262 ? 8.767 14.355 21.458 1.00 71.19 262 THR A O 1
ATOM 2122 N N . THR A 1 263 ? 8.527 15.728 19.717 1.00 59.72 263 THR A N 1
ATOM 2123 C CA . THR A 1 263 ? 9.964 15.880 19.442 1.00 59.72 263 THR A CA 1
ATOM 2124 C C . THR A 1 263 ? 10.402 17.295 19.808 1.00 59.72 263 THR A C 1
ATOM 2126 O O . THR A 1 263 ? 9.747 18.258 19.406 1.00 59.72 263 THR A O 1
ATOM 2129 N N . THR A 1 264 ? 11.512 17.458 20.529 1.00 50.53 264 THR A N 1
ATOM 2130 C CA . THR A 1 264 ? 12.101 18.783 20.768 1.00 50.53 264 THR A CA 1
ATOM 2131 C C . THR A 1 264 ? 12.891 19.236 19.540 1.00 50.53 264 THR A C 1
ATOM 2133 O O . THR A 1 264 ? 13.705 18.499 18.988 1.00 50.53 264 THR A O 1
ATOM 2136 N N . ARG A 1 265 ? 12.642 20.468 19.083 1.00 41.12 265 ARG A N 1
ATOM 2137 C CA . ARG A 1 265 ? 13.370 21.090 17.970 1.00 41.12 265 ARG A CA 1
ATOM 2138 C C . ARG A 1 265 ? 14.767 21.480 18.474 1.00 41.12 265 ARG A C 1
ATOM 2140 O O . ARG A 1 265 ? 14.889 22.445 19.223 1.00 41.12 265 ARG A O 1
ATOM 2147 N N . SER A 1 266 ? 15.817 20.748 18.105 1.00 33.44 266 SER A N 1
ATOM 2148 C CA . SER A 1 266 ? 17.176 21.302 18.167 1.00 33.44 266 SER A CA 1
ATOM 2149 C C . SER A 1 266 ? 17.388 22.194 16.935 1.00 33.44 266 SER A C 1
ATOM 2151 O O . SER A 1 266 ? 16.808 21.944 15.879 1.00 33.44 266 SER A O 1
ATOM 2153 N N . ASN A 1 267 ? 18.168 23.274 17.057 1.00 29.67 267 ASN A N 1
ATOM 2154 C CA . ASN A 1 267 ? 18.456 24.253 15.988 1.00 29.67 267 ASN A CA 1
ATOM 2155 C C . ASN A 1 267 ? 19.367 23.688 14.874 1.00 29.67 267 ASN A C 1
ATOM 2157 O O . ASN A 1 267 ? 20.273 24.344 14.367 1.00 29.67 267 ASN A O 1
ATOM 2161 N N . SER A 1 268 ? 19.155 22.436 14.499 1.00 28.17 268 SER A N 1
ATOM 2162 C CA . SER A 1 268 ? 19.874 21.719 13.458 1.00 28.17 268 SER A CA 1
ATOM 2163 C C . SER A 1 268 ? 18.849 20.842 12.739 1.00 28.17 268 SER A C 1
ATOM 2165 O O . SER A 1 268 ? 17.962 20.312 13.407 1.00 28.17 268 SER A O 1
ATOM 2167 N N . PRO A 1 269 ? 18.907 20.684 11.405 1.00 27.83 269 PRO A N 1
ATOM 2168 C CA . PRO A 1 269 ? 17.970 19.846 10.665 1.00 27.83 269 PRO A CA 1
ATOM 2169 C C . PRO A 1 269 ? 18.283 18.368 10.936 1.00 27.83 269 PRO A C 1
ATOM 2171 O O . PRO A 1 269 ? 18.763 17.644 10.073 1.00 27.83 269 PRO A O 1
ATOM 2174 N N . VAL A 1 270 ? 18.056 17.918 12.166 1.00 29.50 270 VAL A N 1
ATOM 2175 C CA . VAL A 1 270 ? 18.040 16.505 12.509 1.00 29.50 270 VAL A CA 1
ATOM 2176 C C . VAL A 1 270 ? 16.632 16.040 12.170 1.00 29.50 270 VAL A C 1
ATOM 2178 O O . VAL A 1 270 ? 15.682 16.320 12.898 1.00 29.50 270 VAL A O 1
ATOM 2181 N N . GLN A 1 271 ? 16.492 15.404 11.004 1.00 32.22 271 GLN A N 1
ATOM 2182 C CA . GLN A 1 271 ? 15.326 14.579 10.697 1.00 32.22 271 GLN A CA 1
ATOM 2183 C C . GLN A 1 271 ? 15.051 13.697 11.916 1.00 32.22 271 GLN A C 1
ATOM 2185 O O . GLN A 1 271 ? 15.963 13.017 12.392 1.00 32.22 271 GLN A O 1
ATOM 2190 N N . ALA A 1 272 ? 13.816 13.713 12.427 1.00 32.56 272 ALA A N 1
ATOM 2191 C CA . ALA A 1 272 ? 13.389 12.653 13.328 1.00 32.56 272 ALA A CA 1
ATOM 2192 C C . ALA A 1 272 ? 13.722 11.326 12.622 1.00 32.56 272 ALA A C 1
ATOM 2194 O O . ALA A 1 272 ? 13.406 11.198 11.434 1.00 32.56 272 ALA A O 1
ATOM 2195 N N . PRO A 1 273 ? 14.436 10.389 13.269 1.00 36.00 273 PRO A N 1
ATOM 2196 C CA . PRO A 1 273 ? 14.765 9.130 12.623 1.00 36.00 273 PRO A CA 1
ATOM 2197 C C . PRO A 1 273 ? 13.456 8.503 12.144 1.00 36.00 273 PRO A C 1
ATOM 2199 O O . PRO A 1 273 ? 12.507 8.401 12.919 1.00 36.00 273 PRO A O 1
ATOM 2202 N N . ASN A 1 274 ? 13.391 8.159 10.854 1.00 41.09 274 ASN A N 1
ATOM 2203 C CA . ASN A 1 274 ? 12.229 7.518 10.244 1.00 41.09 274 ASN A CA 1
ATOM 2204 C C . ASN A 1 274 ? 11.860 6.284 11.088 1.00 41.09 274 ASN A C 1
ATOM 2206 O O . ASN A 1 274 ? 12.518 5.248 10.951 1.00 41.09 274 ASN A O 1
ATOM 2210 N N . LEU A 1 275 ? 10.845 6.363 11.967 1.00 41.62 275 LEU A N 1
ATOM 2211 C CA . LEU A 1 275 ? 10.309 5.139 12.562 1.00 41.62 275 LEU A CA 1
ATOM 2212 C C . LEU A 1 275 ? 9.842 4.260 11.412 1.00 41.62 275 LEU A C 1
ATOM 2214 O O . LEU A 1 275 ? 9.064 4.685 10.556 1.00 41.62 275 LEU A O 1
ATOM 2218 N N . LYS A 1 276 ? 10.255 3.000 11.439 1.00 49.69 276 LYS A N 1
ATOM 2219 C CA . LYS A 1 276 ? 9.665 1.962 10.604 1.00 49.69 276 LYS A CA 1
ATOM 2220 C C . LYS A 1 276 ? 8.250 1.702 11.120 1.00 49.69 276 LYS A C 1
ATOM 2222 O O . LYS A 1 276 ? 8.088 1.078 12.162 1.00 49.69 276 LYS A O 1
ATOM 2227 N N . GLY A 1 277 ? 7.238 2.214 10.429 1.00 39.84 277 GLY A N 1
ATOM 2228 C CA . GLY A 1 277 ? 5.833 2.106 10.833 1.00 39.84 277 GLY A CA 1
ATOM 2229 C C . GLY A 1 277 ? 4.980 3.201 10.207 1.00 39.84 277 GLY A C 1
ATOM 2230 O O . GLY A 1 277 ? 5.505 4.072 9.517 1.00 39.84 277 GLY A O 1
ATOM 2231 N N . THR A 1 278 ? 3.675 3.194 10.477 1.00 35.56 278 THR A N 1
ATOM 2232 C CA . THR A 1 278 ? 2.765 4.283 10.096 1.00 35.56 278 THR A CA 1
ATOM 2233 C C . THR A 1 278 ? 3.059 5.540 10.927 1.00 35.56 278 THR A C 1
ATOM 2235 O O . THR A 1 278 ? 2.324 5.882 11.850 1.00 35.56 278 THR A O 1
ATOM 2238 N N . LEU A 1 279 ? 4.154 6.236 10.625 1.00 31.22 279 LEU A N 1
ATOM 2239 C CA . LEU A 1 279 ? 4.312 7.640 10.979 1.00 31.22 279 LEU A CA 1
ATOM 2240 C C . LEU A 1 279 ? 3.602 8.465 9.913 1.00 31.22 279 LEU A C 1
ATOM 2242 O O . LEU A 1 279 ? 4.028 8.518 8.763 1.00 31.22 279 LEU A O 1
ATOM 2246 N N . LEU A 1 280 ? 2.534 9.143 10.306 1.00 31.75 280 LEU A N 1
ATOM 2247 C CA . LEU A 1 280 ? 2.080 10.308 9.565 1.00 31.75 280 LEU A CA 1
ATOM 2248 C C . LEU A 1 280 ? 2.836 11.503 10.150 1.00 31.75 280 LEU A C 1
ATOM 2250 O O . LEU A 1 280 ? 2.510 11.963 11.244 1.00 31.75 280 LEU A O 1
ATOM 2254 N N . GLU A 1 281 ? 3.875 11.974 9.450 1.00 28.97 281 GLU A N 1
ATOM 2255 C CA . GLU A 1 281 ? 4.428 13.310 9.699 1.00 28.97 281 GLU A CA 1
ATOM 2256 C C . GLU A 1 281 ? 3.295 14.313 9.448 1.00 28.97 281 GLU A C 1
ATOM 2258 O O . GLU A 1 281 ? 2.931 14.588 8.303 1.00 28.97 281 GLU A O 1
ATOM 2263 N N . THR A 1 282 ? 2.700 14.861 10.507 1.00 27.56 282 THR A N 1
ATOM 2264 C CA . THR A 1 282 ? 1.883 16.064 10.356 1.00 27.56 282 THR A CA 1
ATOM 2265 C C . THR A 1 282 ? 2.814 17.198 9.925 1.00 27.56 282 THR A C 1
ATOM 2267 O O . THR A 1 282 ? 3.859 17.369 10.564 1.00 27.56 282 THR A O 1
ATOM 2270 N N . PRO A 1 283 ? 2.484 17.990 8.887 1.00 23.36 283 PRO A N 1
ATOM 2271 C CA . PRO A 1 283 ? 3.235 19.210 8.609 1.00 23.36 283 PRO A CA 1
ATOM 2272 C C . PRO A 1 283 ? 3.274 20.064 9.879 1.00 23.36 283 PRO A C 1
ATOM 2274 O O . PRO A 1 283 ? 2.326 20.034 10.655 1.00 23.36 283 PRO A O 1
ATOM 2277 N N . THR A 1 284 ? 4.370 20.787 10.110 1.00 27.44 284 THR A N 1
ATOM 2278 C CA . THR A 1 284 ? 4.560 21.695 11.251 1.00 27.44 284 THR A CA 1
ATOM 2279 C C . THR A 1 284 ? 3.297 22.528 11.498 1.00 27.44 284 THR A C 1
ATOM 2281 O O . THR A 1 284 ? 3.019 23.461 10.747 1.00 27.44 284 THR A O 1
ATOM 2284 N N . ILE A 1 285 ? 2.512 22.172 12.521 1.00 31.75 285 ILE A N 1
ATOM 2285 C CA . ILE A 1 285 ? 1.347 22.950 12.947 1.00 31.75 285 ILE A CA 1
ATOM 2286 C C . ILE A 1 285 ? 1.846 23.937 14.000 1.00 31.75 285 ILE A C 1
ATOM 2288 O O . ILE A 1 285 ? 1.881 23.640 15.194 1.00 31.75 285 ILE A O 1
ATOM 2292 N N . ASP A 1 286 ? 2.252 25.121 13.549 1.00 26.17 286 ASP A N 1
ATOM 2293 C CA . ASP A 1 286 ? 2.333 26.274 14.438 1.00 26.17 286 ASP A CA 1
ATOM 2294 C C . ASP A 1 286 ? 0.895 26.677 14.805 1.00 26.17 286 ASP A C 1
ATOM 2296 O O . ASP A 1 286 ? 0.160 27.228 13.988 1.00 26.17 286 ASP A O 1
ATOM 2300 N N . LYS A 1 287 ? 0.531 26.409 16.066 1.00 26.22 287 LYS A N 1
ATOM 2301 C CA . LYS A 1 287 ? -0.731 26.730 16.767 1.00 26.22 287 LYS A CA 1
ATOM 2302 C C . LYS A 1 287 ? -1.896 25.747 16.579 1.00 26.22 287 LYS A C 1
ATOM 2304 O O . LYS A 1 287 ? -2.294 25.386 15.476 1.00 26.22 287 LYS A O 1
ATOM 2309 N N . ALA A 1 288 ? -2.450 25.369 17.737 1.00 35.28 288 ALA A N 1
ATOM 2310 C CA . ALA A 1 288 ? -3.593 24.489 17.965 1.00 35.28 288 ALA A CA 1
ATOM 2311 C C . ALA A 1 288 ? -4.607 24.476 16.811 1.00 35.28 288 ALA A C 1
ATOM 2313 O O . ALA A 1 288 ? -5.339 25.441 16.601 1.00 35.28 288 ALA A O 1
ATOM 2314 N N . SER A 1 289 ? -4.664 23.370 16.073 1.00 27.39 289 SER A N 1
ATOM 2315 C CA . SER A 1 289 ? -5.735 23.114 15.115 1.00 27.39 289 SER A CA 1
ATOM 2316 C C . SER A 1 289 ? -5.918 21.611 14.892 1.00 27.39 289 SER A C 1
ATOM 2318 O O . SER A 1 289 ? -4.993 20.818 15.050 1.00 27.39 289 SER A O 1
ATOM 2320 N N . GLU A 1 290 ? -7.173 21.249 14.632 1.00 29.55 290 GLU A N 1
ATOM 2321 C CA . GLU A 1 290 ? -7.740 19.905 14.493 1.00 29.55 290 GLU A CA 1
ATOM 2322 C C . GLU A 1 290 ? -6.806 18.874 13.832 1.00 29.55 290 GLU A C 1
ATOM 2324 O O . GLU A 1 290 ? -6.432 19.012 12.667 1.00 29.55 290 GLU A O 1
ATOM 2329 N N . LEU A 1 291 ? -6.538 17.762 14.527 1.00 32.88 291 LEU A N 1
ATOM 2330 C CA . LEU A 1 291 ? -6.085 16.532 13.874 1.00 32.88 291 LEU A CA 1
ATOM 2331 C C . LEU A 1 291 ? -7.261 15.959 13.076 1.00 32.88 291 LEU A C 1
ATOM 2333 O O . LEU A 1 291 ? -8.117 15.243 13.598 1.00 32.88 291 LEU A O 1
ATOM 2337 N N . LYS A 1 292 ? -7.332 16.328 11.795 1.00 24.78 292 LYS A N 1
ATOM 2338 C CA . LYS A 1 292 ? -8.313 15.768 10.869 1.00 24.78 292 LYS A CA 1
ATOM 2339 C C . LYS A 1 292 ? -7.897 14.355 10.480 1.00 24.78 292 LYS A C 1
ATOM 2341 O O . LYS A 1 292 ? -6.941 14.160 9.738 1.00 24.78 292 LYS A O 1
ATOM 2346 N N . THR A 1 293 ? -8.709 13.412 10.950 1.00 27.70 293 THR A N 1
ATOM 2347 C CA . THR A 1 293 ? -8.972 12.126 10.302 1.00 27.70 293 THR A CA 1
ATOM 2348 C C . THR A 1 293 ? -7.838 11.099 10.386 1.00 27.70 293 THR A C 1
ATOM 2350 O O . THR A 1 293 ? -6.976 11.022 9.519 1.00 27.70 293 THR A O 1
ATOM 2353 N N . PHE A 1 294 ? -7.931 10.204 11.373 1.00 29.45 294 PHE A N 1
ATOM 2354 C CA . PHE A 1 294 ? -7.363 8.860 11.263 1.00 29.45 294 PHE A CA 1
ATOM 2355 C C . PHE A 1 294 ? -8.514 7.917 10.978 1.00 29.45 294 PHE A C 1
ATOM 2357 O O . PHE A 1 294 ? -9.273 7.558 11.875 1.00 29.45 294 PHE A O 1
ATOM 2364 N N . ILE A 1 295 ? -8.676 7.544 9.717 1.00 28.02 295 ILE A N 1
ATOM 2365 C CA . ILE A 1 295 ? -9.564 6.440 9.398 1.00 28.02 295 ILE A CA 1
ATOM 2366 C C . ILE A 1 295 ? -8.668 5.220 9.306 1.00 28.02 295 ILE A C 1
ATOM 2368 O O . ILE A 1 295 ? -7.693 5.213 8.558 1.00 28.02 295 ILE A O 1
ATOM 2372 N N . PHE A 1 296 ? -8.974 4.229 10.132 1.00 30.27 296 PHE A N 1
ATOM 2373 C CA . PHE A 1 296 ? -8.435 2.889 10.012 1.00 30.27 296 PHE A CA 1
ATOM 2374 C C . PHE A 1 296 ? -9.351 2.147 9.038 1.00 30.27 296 PHE A C 1
ATOM 2376 O O . PHE A 1 296 ? -10.402 1.671 9.465 1.00 30.27 296 PHE A O 1
ATOM 2383 N N . PRO A 1 297 ? -9.025 2.035 7.738 1.00 27.16 297 PRO A N 1
ATOM 2384 C CA . PRO A 1 297 ? -9.726 1.111 6.864 1.00 27.16 297 PRO A CA 1
ATOM 2385 C C . PRO A 1 297 ? -9.293 -0.322 7.202 1.00 27.16 297 PRO A C 1
ATOM 2387 O O . PRO A 1 297 ? -8.564 -0.963 6.453 1.00 27.16 297 PRO A O 1
ATOM 2390 N N . GLY A 1 298 ? -9.696 -0.807 8.373 1.00 28.56 298 GLY A N 1
ATOM 2391 C CA . GLY A 1 298 ? -9.517 -2.183 8.811 1.00 28.56 298 GLY A CA 1
ATOM 2392 C C . GLY A 1 298 ? -10.884 -2.837 8.892 1.00 28.56 298 GLY A C 1
ATOM 2393 O O . GLY A 1 298 ? -11.570 -2.712 9.902 1.00 28.56 298 GLY A O 1
ATOM 2394 N N . PHE A 1 299 ? -11.303 -3.503 7.820 1.00 32.16 299 PHE A N 1
ATOM 2395 C CA . PHE A 1 299 ? -12.452 -4.397 7.886 1.00 32.16 299 PHE A CA 1
ATOM 2396 C C . PHE A 1 299 ? -11.966 -5.749 8.399 1.00 32.16 299 PHE A C 1
ATOM 2398 O O . PHE A 1 299 ? -11.154 -6.404 7.749 1.00 32.16 299 PHE A O 1
ATOM 2405 N N . PHE A 1 300 ? -12.461 -6.160 9.562 1.00 29.19 300 PHE A N 1
ATOM 2406 C CA . PHE A 1 300 ? -12.251 -7.503 10.088 1.00 29.19 300 PHE A CA 1
ATOM 2407 C C . PHE A 1 300 ? -13.421 -8.369 9.627 1.00 29.19 300 PHE A C 1
ATOM 2409 O O . PHE A 1 300 ? -14.514 -8.279 10.178 1.00 29.19 300 PHE A O 1
ATOM 2416 N N . SER A 1 301 ? -13.209 -9.191 8.600 1.00 24.75 301 SER A N 1
ATOM 2417 C CA . SER A 1 301 ? -14.143 -10.267 8.272 1.00 24.75 301 SER A CA 1
ATOM 2418 C C . SER A 1 301 ? -13.783 -11.483 9.118 1.00 24.75 301 SER A C 1
ATOM 2420 O O . SER A 1 301 ? -12.827 -12.182 8.800 1.00 24.75 301 SER A O 1
ATOM 2422 N N . MET A 1 302 ? -14.543 -11.760 10.178 1.00 25.62 302 MET A N 1
ATOM 2423 C CA . MET A 1 302 ? -14.611 -13.123 10.708 1.00 25.62 302 MET A CA 1
ATOM 2424 C C . MET A 1 302 ? -15.772 -13.835 10.023 1.00 25.62 302 MET A C 1
ATOM 2426 O O . MET A 1 302 ? -16.940 -13.553 10.298 1.00 25.62 302 MET A O 1
ATOM 2430 N N . VAL A 1 303 ? -15.449 -14.784 9.146 1.00 25.12 303 VAL A N 1
ATOM 2431 C CA . VAL A 1 303 ? -16.407 -15.818 8.757 1.00 25.12 303 VAL A CA 1
ATOM 2432 C C . VAL A 1 303 ? -16.560 -16.727 9.973 1.00 25.12 303 VAL A C 1
ATOM 2434 O O . VAL A 1 303 ? -15.640 -17.442 10.357 1.00 25.12 303 VAL A O 1
ATOM 2437 N N . SER A 1 304 ? -17.710 -16.642 10.637 1.00 23.86 304 SER A N 1
ATOM 2438 C CA . SER A 1 304 ? -18.070 -17.571 11.708 1.00 23.86 304 SER A CA 1
ATOM 2439 C C . SER A 1 304 ? -18.092 -19.006 11.154 1.00 23.86 304 SER A C 1
ATOM 2441 O O . SER A 1 304 ? -18.745 -19.219 10.129 1.00 23.86 304 SER A O 1
ATOM 2443 N N . PRO A 1 305 ? -17.498 -20.009 11.835 1.00 26.61 305 PRO A N 1
ATOM 2444 C CA . PRO A 1 305 ? -17.563 -21.418 11.421 1.00 26.61 305 PRO A CA 1
ATOM 2445 C C . PRO A 1 305 ? -18.989 -21.996 11.362 1.00 26.61 305 PRO A C 1
ATOM 2447 O O . PRO A 1 305 ? -19.185 -23.116 10.905 1.00 26.61 305 PRO A O 1
ATOM 2450 N N . ASN A 1 306 ? -19.997 -21.258 11.841 1.00 23.84 306 ASN A N 1
ATOM 2451 C CA . ASN A 1 306 ? -21.364 -21.751 12.003 1.00 23.84 306 ASN A CA 1
ATOM 2452 C C . ASN A 1 306 ? -22.363 -21.279 10.935 1.00 23.84 306 ASN A C 1
ATOM 2454 O O . ASN A 1 306 ? -23.564 -21.491 11.102 1.00 23.84 306 ASN A O 1
ATOM 2458 N N . LEU A 1 307 ? -21.916 -20.698 9.819 1.00 27.34 307 LEU A N 1
ATOM 2459 C CA . LEU A 1 307 ? -22.771 -20.560 8.635 1.00 27.34 307 LEU A CA 1
ATOM 2460 C C . LEU A 1 307 ? -22.831 -21.906 7.900 1.00 27.34 307 LEU A C 1
ATOM 2462 O O . LEU A 1 307 ? -22.187 -22.111 6.875 1.00 27.34 307 LEU A O 1
ATOM 2466 N N . ARG A 1 308 ? -23.620 -22.847 8.439 1.00 23.88 308 ARG A N 1
ATOM 2467 C CA . ARG A 1 308 ? -24.136 -23.952 7.626 1.00 23.88 308 ARG A CA 1
ATOM 2468 C C . ARG A 1 308 ? -24.992 -23.323 6.533 1.00 23.88 308 ARG A C 1
ATOM 2470 O O . ARG A 1 308 ? -25.970 -22.646 6.844 1.00 23.88 308 ARG A O 1
ATOM 2477 N N . ALA A 1 309 ? -24.598 -23.537 5.282 1.00 26.78 309 ALA A N 1
ATOM 2478 C CA . ALA A 1 309 ? -25.472 -23.325 4.145 1.00 26.78 309 ALA A CA 1
ATOM 2479 C C . ALA A 1 309 ? -26.760 -24.121 4.398 1.00 26.78 309 ALA A C 1
ATOM 2481 O O . ALA A 1 309 ? -26.711 -25.339 4.587 1.00 26.78 309 ALA A O 1
ATOM 2482 N N . SER A 1 310 ? -27.873 -23.403 4.497 1.00 32.44 310 SER A N 1
ATOM 2483 C CA . SER A 1 310 ? -29.222 -23.945 4.345 1.00 32.44 310 SER A CA 1
ATOM 2484 C C . SER A 1 310 ? -29.625 -23.846 2.887 1.00 32.44 310 SER A C 1
ATOM 2486 O O . SER A 1 310 ? -29.454 -22.723 2.353 1.00 32.44 310 SER A O 1
#

Mean predicted aligned error: 10.18 Å